Protein AF-A0A553F3D0-F1 (afdb_monomer)

Solvent-accessible surface area (backbone atoms only — not comparable to full-atom values): 16100 Å² total; per-residue (Å²): 130,86,68,87,56,70,44,64,47,28,38,37,43,35,41,88,69,66,63,68,58,45,45,53,72,47,47,51,58,46,51,54,49,41,29,74,77,69,67,43,84,50,44,32,60,44,66,48,56,81,101,45,43,29,40,42,42,32,35,50,41,39,69,90,49,44,70,62,50,52,52,53,53,51,52,50,48,36,72,73,57,41,88,80,59,55,47,83,45,83,46,86,69,78,77,67,36,72,68,38,67,29,82,84,28,29,62,40,54,51,51,46,41,30,50,43,36,54,40,35,53,50,44,52,63,79,51,65,90,50,54,66,65,50,51,50,50,53,50,51,45,48,52,68,45,57,75,62,50,72,72,51,50,49,53,46,36,53,54,47,28,66,69,25,35,69,54,38,82,78,55,57,93,89,61,56,66,69,61,50,39,58,72,68,42,44,68,55,51,75,72,49,67,57,57,62,53,49,52,54,53,46,54,30,59,75,69,70,48,81,79,85,43,72,59,57,44,50,49,43,56,49,40,35,53,40,45,51,51,39,39,73,69,63,39,100,44,79,61,43,51,52,32,50,53,50,52,52,51,55,42,36,41,57,60,63,55,51,66,39,48,49,23,54,52,36,46,50,52,48,56,38,52,51,57,71,71,46,77,79,75,72,77,74,77,75,132

Radius of gyration: 20.62 Å; Cα contacts (8 Å, |Δi|>4): 342; chains: 1; bounding box: 46×46×86 Å

pLDDT: mean 90.06, std 11.36, range [34.06, 98.81]

Nearest PDB structures (foldseek):
  4wd9-assembly1_A  TM=7.052E-01  e=1.364E-08  Lactococcus lactis subsp. lactis
  4wd9-assembly1_B  TM=7.052E-01  e=6.654E-08  Lactococcus lactis subsp. lactis
  6m7y-assembly2_B  TM=6.781E-01  e=1.613E-07  Lactococcus lactis subsp. lactis
  6m7y-assembly1_A  TM=6.365E-01  e=1.944E-07  Lactococcus lactis subsp. lactis
  6zo7-assembly1_A  TM=5.227E-01  e=4.970E+00  Escherichia coli K-12

Secondary structure (DSSP, 8-state):
----SEEEEEEEEE-SS-HHHHIIIIIHHHHHHHHHHH----EEEEEE-TTSSEEEEEEEEEHHHHHHHHHHHHHHHHHHH-SSS-EEEEE-----TTTTTSTTTHHHHHHHHHHHHHHHHHHHHH-TT-HHHHHHHHHHHHHHTTT--HHHHHHHHHHHHHHHGGGSS---TT--HHHHHHHHTHHHHHHS-HHHHHHHHHHHHHHT---S-HHHHHHHHHHHHHHHHHHHHH-SSHHHHHHHHHHHHHHHHHHT--GGGHHHHHHHHHHHHHHHHS---------

Sequence (287 aa):
MMNNSENWLSYHIFFEDDRDVFLQKAIVPLIEELKAKLGIQQFFYIRYNEEGPHIRLRILSTHKKQTTLGKIIDATCRSYFGTNDFELREMAYHPETERYGGTTALPFAEAHFVLSSKVCLTVLTEQPEDVLSRALLLHFCMIAVSNLSTVEIHRLYDSYVQSWFPHSGLSEAGTNFREVAFKHYEPEYQRMPQKALFGEVNKRIEANEETGISWLDTWIRGNKNILSDLFRSVGYESRFHRILESLIHMTNNRLGVKNYDEAFLAYLLKRTIEDASTPESEPAKKP

Foldseek 3Di:
DQDQAWDKWKKKKAADDDPLCCLQVQVVVLVVVCCVPPVWQFKFWFFDQVVHTIIIIITTDGPVCNVVSLVSNQVSCCVVQNDPRMDMDTDDDDDPQVLQPHPQRVVLLSLLRRLLRVLLNVCCNVPVPCLLVVLLLLVLLLVLLLPDDLVRLLVLLVVLLVVLQVVQVQDDPPDDPVVSCVVPQVVVLVVDPSLVSSVVSNVCVVVVHDPPDVSSSSSNVSSNVSSVVSCVRRHPDPSSSSNVSVSSVRSCRSNVNDSSCRSSSSSSNSVSSVVNPDPPDDPPPDD

Mean predicted aligned error: 5.56 Å

Structure (mmCIF, N/CA/C/O backbone):
data_AF-A0A553F3D0-F1
#
_entry.id   AF-A0A553F3D0-F1
#
loop_
_atom_site.group_PDB
_atom_site.id
_atom_site.type_symbol
_atom_site.label_atom_id
_atom_site.label_alt_id
_atom_site.label_comp_id
_atom_site.label_asym_id
_atom_site.label_entity_id
_atom_site.label_seq_id
_atom_site.pdbx_PDB_ins_code
_atom_site.Cartn_x
_atom_site.Cartn_y
_atom_site.Cartn_z
_atom_site.occupancy
_atom_site.B_iso_or_equiv
_atom_site.auth_seq_id
_atom_site.auth_comp_id
_atom_site.auth_asym_id
_atom_site.auth_atom_id
_atom_site.pdbx_PDB_model_num
ATOM 1 N N . MET A 1 1 ? 6.018 3.976 34.872 1.00 37.94 1 MET A N 1
ATOM 2 C CA . MET A 1 1 ? 5.252 5.082 34.259 1.00 37.94 1 MET A CA 1
ATOM 3 C C . MET A 1 1 ? 5.112 4.760 32.781 1.00 37.94 1 MET A C 1
ATOM 5 O O . MET A 1 1 ? 6.140 4.610 32.137 1.00 37.94 1 MET A O 1
ATOM 9 N N . MET A 1 2 ? 3.899 4.544 32.259 1.00 46.66 2 MET A N 1
ATOM 10 C CA . MET A 1 2 ? 3.725 4.341 30.813 1.00 46.66 2 MET A CA 1
ATOM 11 C C . MET A 1 2 ? 4.144 5.627 30.093 1.00 46.66 2 MET A C 1
ATOM 13 O O . MET A 1 2 ? 3.677 6.711 30.445 1.00 46.66 2 MET A O 1
ATOM 17 N N . ASN A 1 3 ? 5.092 5.495 29.164 1.00 52.25 3 ASN A N 1
ATOM 18 C CA . ASN A 1 3 ? 5.692 6.595 28.422 1.00 52.25 3 ASN A CA 1
ATOM 19 C C . ASN A 1 3 ? 4.589 7.388 27.698 1.00 52.25 3 ASN A C 1
ATOM 21 O O . ASN A 1 3 ? 3.693 6.803 27.094 1.00 52.25 3 ASN A O 1
ATOM 25 N N . ASN A 1 4 ? 4.623 8.717 27.794 1.00 60.97 4 ASN A N 1
ATOM 26 C CA . ASN A 1 4 ? 3.611 9.605 27.207 1.00 60.97 4 ASN A CA 1
ATOM 27 C C . ASN A 1 4 ? 3.862 9.835 25.696 1.00 60.97 4 ASN A C 1
ATOM 29 O O . ASN A 1 4 ? 3.211 10.686 25.094 1.00 60.97 4 ASN A O 1
ATOM 33 N N . SER A 1 5 ? 4.824 9.108 25.115 1.00 81.12 5 SER A N 1
ATOM 34 C CA . SER A 1 5 ? 5.141 9.083 23.689 1.00 81.12 5 SER A CA 1
ATOM 35 C C . SER A 1 5 ? 4.063 8.337 22.902 1.00 81.12 5 SER A C 1
ATOM 37 O O . SER A 1 5 ? 3.437 7.401 23.405 1.00 81.12 5 SER A O 1
ATOM 39 N N . GLU A 1 6 ? 3.835 8.756 21.662 1.00 85.88 6 GLU A N 1
ATOM 40 C CA . GLU A 1 6 ? 2.990 8.008 20.736 1.00 85.88 6 GLU A CA 1
ATOM 41 C C . GLU A 1 6 ? 3.689 6.717 20.311 1.00 85.88 6 GLU A C 1
ATOM 43 O O . GLU A 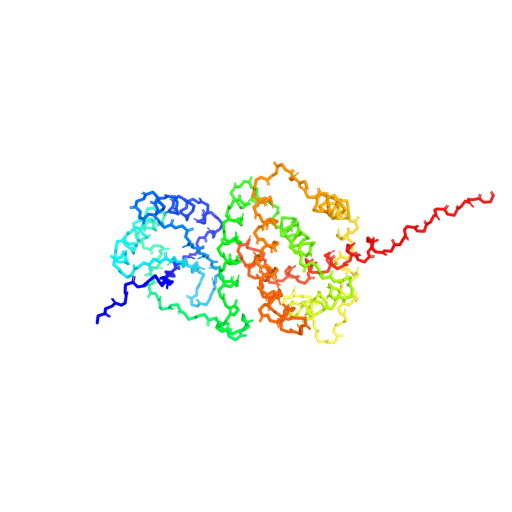1 6 ? 4.896 6.713 20.082 1.00 85.88 6 GLU A O 1
ATOM 48 N N . ASN A 1 7 ? 2.919 5.635 20.215 1.00 92.56 7 ASN A N 1
ATOM 49 C CA . ASN A 1 7 ? 3.365 4.331 19.739 1.00 92.56 7 ASN A CA 1
ATOM 50 C C . ASN A 1 7 ? 2.305 3.758 18.790 1.00 92.56 7 ASN A C 1
ATOM 52 O O . ASN A 1 7 ? 1.127 4.124 18.852 1.00 92.56 7 ASN A O 1
ATOM 56 N N . TRP A 1 8 ? 2.711 2.843 17.914 1.00 96.62 8 TRP A N 1
ATOM 57 C CA . TRP A 1 8 ? 1.776 2.108 17.067 1.00 96.62 8 TRP A CA 1
ATOM 58 C C . TRP A 1 8 ? 0.991 1.091 17.900 1.00 96.62 8 TRP A C 1
ATOM 60 O O . TRP A 1 8 ? 1.549 0.109 18.390 1.00 96.62 8 TRP A O 1
ATOM 70 N N . LEU A 1 9 ? -0.313 1.319 18.039 1.00 96.31 9 LEU A N 1
ATOM 71 C CA . LEU A 1 9 ? -1.258 0.369 18.625 1.00 96.31 9 LEU A CA 1
ATOM 72 C C . LEU A 1 9 ? -1.788 -0.540 17.510 1.00 96.31 9 LEU A C 1
ATOM 74 O O . LEU A 1 9 ? -2.255 -0.027 16.491 1.00 96.31 9 LEU A O 1
ATOM 78 N N . SER A 1 10 ? -1.692 -1.864 17.675 1.00 97.50 10 SER A N 1
ATOM 79 C CA . SER A 1 10 ? -2.038 -2.848 16.639 1.00 97.50 10 SER A CA 1
ATOM 80 C C . SER A 1 10 ? -3.296 -3.625 17.016 1.00 97.50 10 SER A C 1
ATOM 82 O O . SER A 1 10 ? -3.342 -4.287 18.049 1.00 97.50 10 SER A O 1
ATOM 84 N N . TYR A 1 11 ? -4.296 -3.579 16.142 1.00 98.38 11 TYR A N 1
ATOM 85 C CA . TYR A 1 11 ? -5.573 -4.270 16.282 1.00 98.38 11 TYR A CA 1
ATOM 86 C C . TYR A 1 11 ? -5.729 -5.249 15.122 1.00 98.38 11 TYR A C 1
ATOM 88 O O . TYR A 1 11 ? -5.706 -4.853 13.957 1.00 98.38 11 TYR A O 1
ATOM 96 N N . HIS A 1 12 ? -5.829 -6.538 15.425 1.00 98.44 12 HIS A N 1
ATOM 97 C CA . HIS A 1 12 ? -6.047 -7.589 14.439 1.00 98.44 12 HIS A CA 1
ATOM 98 C C . HIS A 1 12 ? -7.532 -7.942 14.433 1.00 98.44 12 HIS A C 1
ATOM 100 O O . HIS A 1 12 ? -8.080 -8.313 15.469 1.00 98.44 12 HIS A O 1
ATOM 106 N N . ILE A 1 13 ? -8.168 -7.787 13.276 1.00 98.38 13 ILE A N 1
ATOM 107 C CA . ILE A 1 13 ? -9.605 -7.979 13.077 1.00 98.38 13 ILE A CA 1
ATOM 108 C C . ILE A 1 13 ? -9.772 -9.187 12.158 1.00 98.38 13 ILE A C 1
ATOM 110 O O . ILE A 1 13 ? -9.544 -9.062 10.953 1.00 98.38 13 ILE A O 1
ATOM 114 N N . PHE A 1 14 ? -10.095 -10.344 12.732 1.00 98.06 14 PHE A N 1
ATOM 115 C CA . PHE A 1 14 ? -10.296 -11.611 12.023 1.00 98.06 14 PHE A CA 1
ATOM 116 C C . PHE A 1 14 ? -11.757 -11.760 11.607 1.00 98.06 14 PHE A C 1
ATOM 118 O O . PHE A 1 14 ? -12.644 -11.539 12.431 1.00 98.06 14 PHE A O 1
ATOM 125 N N . PHE A 1 15 ? -11.989 -12.105 10.338 1.00 97.00 15 PHE A N 1
ATOM 126 C CA . PHE A 1 15 ? -13.316 -12.277 9.737 1.00 97.00 15 PHE A CA 1
ATOM 127 C C . PHE A 1 15 ? -13.205 -12.967 8.365 1.00 97.00 15 PHE A C 1
ATOM 129 O O . PHE A 1 15 ? -12.195 -12.819 7.680 1.00 97.00 15 PHE A O 1
ATOM 136 N N . GLU A 1 16 ? -14.259 -13.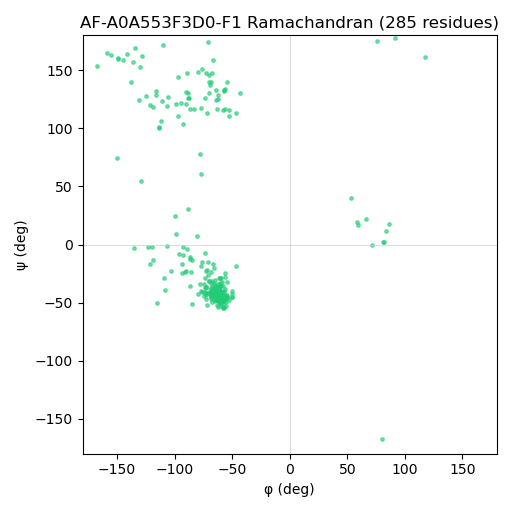668 7.942 1.00 94.00 16 GLU A N 1
ATOM 137 C CA . GLU A 1 16 ? -14.303 -14.426 6.670 1.00 94.00 16 GLU A CA 1
ATOM 138 C C . GLU A 1 16 ? -14.951 -13.657 5.495 1.00 94.00 16 GLU A C 1
ATOM 140 O O . GLU A 1 16 ? -14.921 -14.116 4.356 1.00 94.00 16 GLU A O 1
ATOM 145 N N . ASP A 1 17 ? -15.547 -12.492 5.761 1.00 90.44 17 ASP A N 1
ATOM 146 C CA . ASP A 1 17 ? -16.230 -11.645 4.768 1.00 90.44 17 ASP A CA 1
ATOM 147 C C . ASP A 1 17 ? -15.263 -10.943 3.782 1.00 90.44 17 ASP A C 1
ATOM 149 O O . ASP A 1 17 ? -14.033 -10.978 3.911 1.00 90.44 17 ASP A O 1
ATOM 153 N N . ASP A 1 18 ? -15.822 -10.258 2.783 1.00 93.00 18 ASP A N 1
ATOM 154 C CA . ASP A 1 18 ? -15.065 -9.497 1.794 1.00 93.00 18 ASP A CA 1
ATOM 155 C C . ASP A 1 18 ? -14.273 -8.339 2.438 1.00 93.00 18 ASP A C 1
ATOM 157 O O . ASP A 1 18 ? -14.815 -7.374 2.991 1.00 93.00 18 ASP A O 1
ATOM 161 N N . ARG A 1 19 ? -12.941 -8.420 2.329 1.00 94.19 19 ARG A N 1
ATOM 162 C CA . ARG A 1 19 ? -12.010 -7.431 2.888 1.00 94.19 19 ARG A CA 1
ATOM 163 C C . ARG A 1 19 ? -12.121 -6.059 2.231 1.00 94.19 19 ARG A C 1
ATOM 165 O O . ARG A 1 19 ? -11.903 -5.071 2.927 1.00 94.19 19 ARG A O 1
ATOM 172 N N . ASP A 1 20 ? -12.425 -5.976 0.938 1.00 93.94 20 ASP A N 1
ATOM 173 C CA . ASP A 1 20 ? -12.588 -4.693 0.249 1.00 93.94 20 ASP A CA 1
ATOM 174 C C . ASP A 1 20 ? -13.837 -3.982 0.749 1.00 93.94 20 ASP A C 1
ATOM 176 O O . ASP A 1 20 ? -13.777 -2.804 1.113 1.00 93.94 20 ASP A O 1
ATOM 180 N N . VAL A 1 21 ? -14.940 -4.722 0.872 1.00 94.31 21 VAL A N 1
ATOM 181 C CA . VAL A 1 21 ? -16.196 -4.188 1.40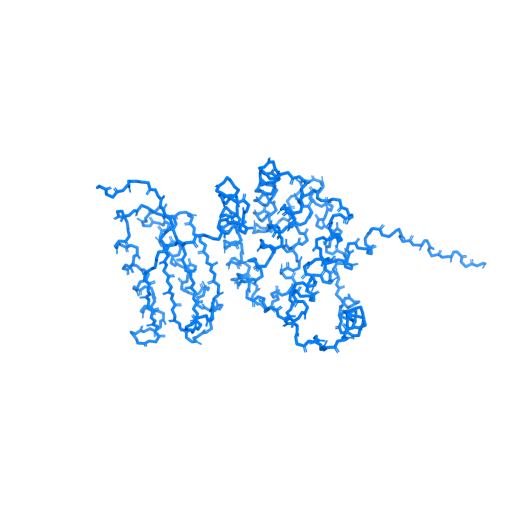6 1.00 94.31 21 VAL A CA 1
ATOM 182 C C . VAL A 1 21 ? -16.016 -3.738 2.856 1.00 94.31 21 VAL A C 1
ATOM 184 O O . VAL A 1 21 ? -16.435 -2.630 3.198 1.00 94.31 21 VAL A O 1
ATOM 187 N N . PHE A 1 22 ? -15.334 -4.526 3.692 1.00 96.75 22 PHE A N 1
ATOM 188 C CA . PHE A 1 22 ? -15.036 -4.139 5.072 1.00 96.75 22 PHE A CA 1
ATOM 189 C C . PHE A 1 22 ? -14.154 -2.882 5.156 1.00 96.75 22 PHE A C 1
ATOM 191 O O . PHE A 1 22 ? -14.448 -1.955 5.918 1.00 96.75 22 PHE A O 1
ATOM 198 N N . LEU A 1 23 ? -13.089 -2.804 4.350 1.00 97.00 23 LEU A N 1
ATOM 199 C CA . LEU A 1 23 ? -12.213 -1.630 4.309 1.00 97.00 23 LEU A CA 1
ATOM 200 C C . LEU A 1 23 ? -12.993 -0.363 3.923 1.00 97.00 23 LEU A C 1
ATOM 202 O O . LEU A 1 23 ? -12.838 0.673 4.571 1.00 97.00 23 LEU A O 1
ATOM 206 N N . GLN A 1 24 ? -13.867 -0.452 2.920 1.00 94.75 24 GLN A N 1
ATOM 207 C CA . GLN A 1 24 ? -14.661 0.678 2.432 1.00 94.75 24 GLN A CA 1
ATOM 208 C C . GLN A 1 24 ? -15.782 1.080 3.399 1.00 94.75 24 GLN A C 1
ATOM 210 O O . GLN A 1 24 ? -15.961 2.260 3.690 1.00 94.75 24 GLN A O 1
ATOM 215 N N . LYS A 1 25 ? -16.556 0.113 3.903 1.00 95.50 25 LYS A N 1
ATOM 216 C CA . LYS A 1 25 ? -17.787 0.387 4.659 1.00 95.50 25 LYS A CA 1
ATOM 217 C C . LYS A 1 25 ? -17.580 0.525 6.163 1.00 95.50 25 LYS A C 1
ATOM 219 O O . LYS A 1 25 ? -18.415 1.148 6.810 1.00 95.50 25 LYS A O 1
ATOM 224 N N . ALA A 1 26 ? -16.507 -0.034 6.721 1.00 97.00 26 ALA A N 1
ATOM 225 C CA . ALA A 1 26 ? -16.228 0.036 8.155 1.00 97.00 26 ALA A CA 1
ATOM 226 C C . ALA A 1 26 ? -14.953 0.827 8.4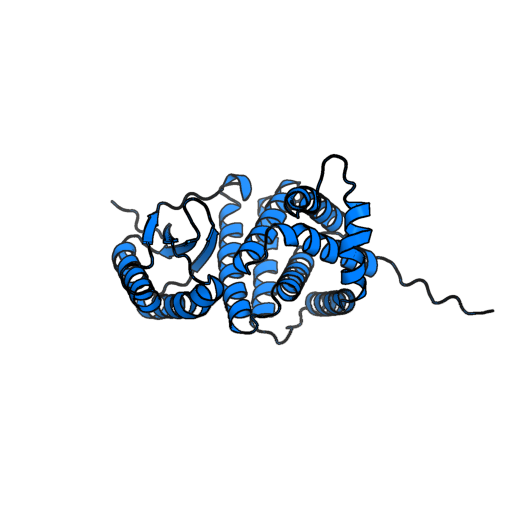61 1.00 97.00 26 ALA A C 1
ATOM 228 O O . ALA A 1 26 ? -14.985 1.744 9.281 1.00 97.00 26 ALA A O 1
ATOM 229 N N . ILE A 1 27 ? -13.837 0.518 7.791 1.00 97.81 27 ILE A N 1
ATOM 230 C CA . ILE A 1 27 ? -12.549 1.138 8.134 1.00 97.81 27 ILE A CA 1
ATOM 231 C C . ILE A 1 27 ? -12.484 2.604 7.696 1.00 97.81 27 ILE A C 1
ATOM 233 O O . ILE A 1 27 ? -12.059 3.433 8.495 1.00 97.81 27 ILE A O 1
ATOM 237 N N . VAL A 1 28 ? -12.932 2.966 6.489 1.00 96.75 28 VAL A N 1
ATOM 238 C CA . VAL A 1 28 ? -12.940 4.380 6.057 1.00 96.75 28 VAL A CA 1
ATOM 239 C C . VAL A 1 28 ? -13.763 5.270 7.011 1.00 96.75 28 VAL A C 1
ATOM 241 O O . VAL A 1 28 ? -13.197 6.245 7.516 1.00 96.75 28 VAL A O 1
ATOM 244 N N . PRO A 1 29 ? -15.029 4.946 7.359 1.00 97.12 29 PRO A N 1
ATOM 245 C CA . PRO A 1 29 ? -15.787 5.723 8.344 1.00 97.12 29 PRO A CA 1
ATOM 246 C C . PRO A 1 29 ? -15.136 5.763 9.731 1.00 97.12 29 PRO A C 1
ATOM 248 O O . PRO A 1 29 ? -15.107 6.821 10.361 1.00 97.12 29 PRO A O 1
ATOM 251 N N . LEU A 1 30 ? -14.567 4.641 10.188 1.00 97.88 30 LEU A N 1
ATOM 252 C CA . LEU A 1 30 ? -13.844 4.568 11.458 1.00 97.88 30 LEU A CA 1
ATOM 253 C C . LEU A 1 30 ? -12.676 5.556 11.495 1.00 97.88 30 LEU A C 1
ATOM 255 O O . LEU A 1 30 ? -12.509 6.268 12.481 1.00 97.88 30 LEU A O 1
ATOM 259 N N . ILE A 1 31 ? -11.862 5.631 10.441 1.00 97.38 31 ILE A N 1
ATOM 260 C CA . ILE A 1 31 ? -10.721 6.553 10.404 1.00 97.38 31 ILE A CA 1
ATOM 261 C C . ILE A 1 31 ? -11.178 8.013 10.513 1.00 97.38 31 ILE A C 1
ATOM 263 O O . ILE A 1 31 ? -10.574 8.778 11.270 1.00 97.38 31 ILE A O 1
ATOM 267 N N . GLU A 1 32 ? -12.256 8.400 9.827 1.00 96.31 32 GLU A N 1
ATOM 268 C CA . GLU A 1 32 ? -12.804 9.757 9.942 1.00 96.31 32 GLU A CA 1
ATOM 269 C C . GLU A 1 32 ? -13.377 10.033 11.341 1.00 96.31 32 GLU A C 1
ATOM 271 O O . GLU A 1 32 ? -13.146 11.106 11.906 1.00 96.31 32 GLU A O 1
ATOM 276 N N . GLU A 1 33 ? -14.038 9.052 11.965 1.00 96.81 33 GLU A N 1
ATOM 277 C CA . GLU A 1 33 ? -14.498 9.160 13.352 1.00 96.81 33 GLU A CA 1
ATOM 278 C C . GLU A 1 33 ? -13.328 9.338 14.331 1.00 96.81 33 GLU A C 1
ATOM 280 O O . GLU A 1 33 ? -13.362 10.213 15.201 1.00 96.81 33 GLU A O 1
ATOM 285 N N . LEU A 1 34 ? -12.271 8.536 14.190 1.00 96.44 34 LEU A N 1
ATOM 286 C CA . LEU A 1 34 ? -11.084 8.605 15.040 1.00 96.44 34 LEU A CA 1
ATOM 287 C C . LEU A 1 34 ? -10.340 9.932 14.876 1.00 96.44 34 LEU A C 1
ATOM 289 O O . LEU A 1 34 ? -9.857 10.503 15.861 1.00 96.44 34 LEU A O 1
ATOM 293 N N . LYS A 1 35 ? -10.283 10.460 13.654 1.00 95.62 35 LYS A N 1
ATOM 294 C CA . LYS A 1 35 ? -9.749 11.792 13.376 1.00 95.62 35 LYS A CA 1
ATOM 295 C C . LYS A 1 35 ? -10.580 12.872 14.065 1.00 95.62 35 LYS A C 1
ATOM 297 O O . LYS A 1 35 ? -10.010 13.709 14.762 1.00 95.62 35 LYS A O 1
ATOM 302 N N . ALA A 1 36 ? -11.906 12.825 13.941 1.00 95.81 36 ALA A N 1
ATOM 303 C CA . ALA A 1 36 ? -12.803 13.820 14.525 1.00 95.81 36 ALA A CA 1
ATOM 304 C C . ALA A 1 36 ? -12.838 13.780 16.064 1.00 95.81 36 ALA A C 1
ATOM 306 O O . ALA A 1 36 ? -12.783 14.824 16.711 1.00 95.81 36 ALA A O 1
ATOM 307 N N . LYS A 1 37 ? -12.916 12.586 16.667 1.00 94.38 37 LYS A N 1
ATOM 308 C CA . LYS A 1 37 ? -13.083 12.417 18.122 1.00 94.38 37 LYS A CA 1
ATOM 309 C C . LYS A 1 37 ? -11.769 12.414 18.891 1.00 94.38 37 LYS A C 1
ATOM 311 O O . LYS A 1 37 ? -11.724 12.884 20.026 1.00 94.38 37 LYS A O 1
ATOM 316 N N . LEU A 1 38 ? -10.713 11.841 18.312 1.00 93.19 38 LEU A N 1
ATOM 317 C CA . LEU A 1 38 ? -9.448 11.592 19.006 1.00 93.19 38 LEU A CA 1
ATOM 318 C C . LEU A 1 38 ? -8.252 12.306 18.367 1.00 93.19 38 LEU A C 1
ATOM 320 O O . LEU A 1 38 ? -7.149 12.206 18.910 1.00 93.19 38 LEU A O 1
ATOM 324 N N . GLY A 1 39 ? -8.432 13.028 17.257 1.00 93.69 39 GLY A N 1
ATOM 325 C CA . GLY A 1 39 ? -7.345 13.726 16.564 1.00 93.69 39 GLY A CA 1
ATOM 326 C C . GLY A 1 39 ? -6.306 12.784 15.951 1.00 93.69 39 GLY A C 1
ATOM 327 O O . GLY A 1 39 ? -5.160 13.185 15.764 1.00 93.69 39 GLY A O 1
ATOM 328 N N . ILE A 1 40 ? -6.671 11.524 15.692 1.00 93.81 40 ILE A N 1
ATOM 329 C CA . ILE A 1 40 ? -5.777 10.520 15.104 1.00 93.81 40 ILE A CA 1
ATOM 330 C C . ILE A 1 40 ? -5.586 10.829 13.616 1.00 93.81 40 ILE A C 1
ATOM 332 O O . ILE A 1 40 ? -6.556 10.961 12.876 1.00 93.81 40 ILE A O 1
ATOM 336 N N . GLN A 1 41 ? -4.333 10.940 13.166 1.00 90.25 41 GLN A N 1
ATOM 337 C CA . GLN A 1 41 ? -4.007 11.296 11.773 1.00 90.25 41 GLN A CA 1
ATOM 338 C C . GLN A 1 41 ? -3.166 10.247 11.039 1.00 90.25 41 GLN A C 1
ATOM 340 O O . GLN A 1 41 ? -3.067 10.281 9.805 1.00 90.25 41 GLN A O 1
ATOM 345 N N . GLN A 1 42 ? -2.535 9.338 11.782 1.00 97.19 42 GLN A N 1
ATOM 346 C CA . GLN A 1 42 ? -1.626 8.338 11.244 1.00 97.19 42 GLN A CA 1
ATOM 347 C C . GLN A 1 42 ? -2.124 6.941 11.584 1.00 97.19 42 GLN A C 1
ATOM 349 O O . GLN A 1 42 ? -2.289 6.565 12.744 1.00 97.19 42 GLN A O 1
ATOM 354 N N . PHE A 1 43 ? -2.368 6.181 10.528 1.00 98.50 43 PHE A N 1
ATOM 355 C CA . PHE A 1 43 ? -2.757 4.790 10.586 1.00 98.50 43 PHE A CA 1
ATOM 356 C C . PHE A 1 43 ? -2.210 4.093 9.347 1.00 98.50 43 PHE A C 1
ATOM 358 O O . PHE A 1 43 ? -1.947 4.734 8.326 1.00 98.50 43 PHE A O 1
ATOM 365 N N . PHE A 1 44 ? -2.090 2.780 9.420 1.00 98.69 44 PHE A N 1
ATOM 366 C CA . PHE A 1 44 ? -1.931 1.950 8.241 1.00 98.69 44 PHE A CA 1
ATOM 367 C C . PHE A 1 44 ? -2.544 0.580 8.477 1.00 98.69 44 PHE A C 1
ATOM 369 O O . PHE A 1 44 ? -2.751 0.171 9.619 1.00 98.69 44 PHE A O 1
ATOM 376 N N . TYR A 1 45 ? -2.833 -0.134 7.395 1.00 98.75 45 TYR A N 1
ATOM 377 C CA . TYR A 1 45 ? -3.342 -1.497 7.477 1.00 98.75 45 TYR A CA 1
ATOM 378 C C . TYR A 1 45 ? -2.538 -2.460 6.609 1.00 98.75 45 TYR A C 1
ATOM 380 O O . TYR A 1 45 ? -1.770 -2.046 5.733 1.00 98.75 45 TYR A O 1
ATOM 388 N N . ILE A 1 46 ? -2.702 -3.746 6.908 1.00 97.88 46 ILE A N 1
ATOM 389 C CA . ILE A 1 46 ? -2.157 -4.878 6.156 1.00 97.88 46 ILE A CA 1
ATOM 390 C C . ILE A 1 46 ? -3.243 -5.951 6.064 1.00 97.88 46 ILE A C 1
ATOM 392 O O . ILE A 1 46 ? -3.936 -6.214 7.051 1.00 97.88 46 ILE A O 1
ATOM 396 N N . ARG A 1 47 ? -3.361 -6.589 4.897 1.00 97.81 47 ARG A N 1
ATOM 397 C CA . ARG A 1 47 ? -4.171 -7.797 4.699 1.00 97.81 47 ARG A CA 1
ATOM 398 C C . ARG A 1 47 ? -3.330 -9.026 5.008 1.00 97.81 47 ARG A C 1
ATOM 400 O O . ARG A 1 47 ? -2.224 -9.153 4.484 1.00 97.81 47 ARG A O 1
ATOM 407 N N . TYR A 1 48 ? -3.846 -9.932 5.828 1.00 95.31 48 TYR A N 1
ATOM 408 C CA . TYR A 1 48 ? -3.103 -11.113 6.258 1.00 95.31 48 TYR A CA 1
ATOM 409 C C . TYR A 1 48 ? -4.006 -12.348 6.327 1.00 95.31 48 TYR A C 1
ATOM 411 O O . TYR A 1 48 ? -5.229 -12.216 6.276 1.00 95.31 48 TYR A O 1
ATOM 419 N N . ASN A 1 49 ? -3.401 -13.539 6.380 1.00 93.75 49 ASN A N 1
ATOM 420 C CA . ASN A 1 49 ? -4.134 -14.815 6.417 1.00 93.75 49 ASN A CA 1
ATOM 421 C C . ASN A 1 49 ? -3.593 -15.822 7.461 1.00 93.75 49 ASN A C 1
ATOM 423 O O . ASN A 1 49 ? -4.138 -16.913 7.588 1.00 93.75 49 ASN A O 1
ATOM 427 N N . GLU A 1 50 ? -2.511 -15.506 8.182 1.00 91.31 50 GLU A N 1
ATOM 428 C CA . GLU A 1 50 ? -2.004 -16.357 9.274 1.00 91.31 50 GLU A CA 1
ATOM 429 C C . GLU A 1 50 ? -3.038 -16.444 10.402 1.00 91.31 50 GLU A C 1
ATOM 431 O O . GLU A 1 50 ? -3.577 -15.417 10.805 1.00 91.31 50 GLU A O 1
ATOM 436 N N . GLU A 1 51 ? -3.315 -17.656 10.890 1.00 91.25 51 GLU A N 1
ATOM 437 C CA . GLU A 1 51 ? -4.396 -17.938 11.855 1.00 91.25 51 GLU A CA 1
ATOM 438 C C . GLU A 1 51 ? -5.809 -17.559 11.362 1.00 91.25 51 GLU A C 1
ATOM 440 O O . GLU A 1 51 ? -6.741 -17.477 12.157 1.00 91.25 51 GLU A O 1
ATOM 445 N N . GLY A 1 52 ? -5.978 -17.360 10.051 1.00 93.62 52 GLY A N 1
ATOM 446 C CA . GLY A 1 52 ? -7.239 -16.976 9.417 1.00 93.62 52 GLY A CA 1
ATOM 447 C C . GLY A 1 52 ? -7.171 -15.608 8.721 1.00 93.62 52 GLY A C 1
ATOM 448 O O . GLY A 1 52 ? -6.259 -14.809 8.980 1.00 93.62 52 GLY A O 1
ATOM 449 N N . PRO A 1 53 ? -8.106 -15.321 7.798 1.00 95.81 53 PRO A N 1
ATOM 450 C CA . PRO A 1 53 ? -8.184 -14.036 7.113 1.00 95.81 53 PRO A CA 1
ATOM 451 C C . PRO A 1 53 ? -8.438 -12.896 8.104 1.00 95.81 53 PRO A C 1
ATOM 453 O O . PRO A 1 53 ? -9.347 -12.939 8.931 1.00 95.81 53 PRO A O 1
ATOM 456 N N . HIS A 1 54 ? -7.604 -11.858 8.033 1.00 97.56 54 HIS A N 1
ATOM 457 C CA . HIS A 1 54 ? -7.742 -10.701 8.908 1.00 97.56 54 HIS A CA 1
ATOM 458 C C . HIS A 1 54 ? -7.141 -9.420 8.329 1.00 97.56 54 HIS A C 1
ATOM 460 O O . HIS A 1 54 ? -6.304 -9.429 7.415 1.00 97.56 54 HIS A O 1
ATOM 466 N N . ILE A 1 55 ? -7.553 -8.295 8.913 1.00 98.44 55 ILE A N 1
ATOM 467 C CA . ILE A 1 55 ? -6.927 -6.984 8.731 1.00 98.44 55 ILE A CA 1
ATOM 468 C C . ILE 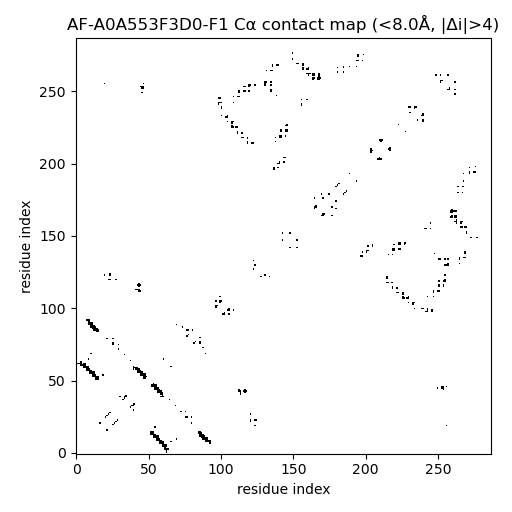A 1 55 ? -6.142 -6.634 9.994 1.00 98.44 55 ILE A C 1
ATOM 470 O O . ILE A 1 55 ? -6.682 -6.639 11.098 1.00 98.44 55 ILE A O 1
ATOM 474 N N . ARG A 1 56 ? -4.858 -6.297 9.834 1.00 98.38 56 ARG A N 1
ATOM 475 C CA . ARG A 1 56 ? -4.044 -5.698 10.902 1.00 98.38 56 ARG A CA 1
ATOM 476 C C . ARG A 1 56 ? -4.131 -4.184 10.764 1.00 98.38 56 ARG A C 1
ATOM 478 O O . ARG A 1 56 ? -3.495 -3.629 9.871 1.00 98.38 56 ARG A O 1
ATOM 485 N N . LEU A 1 57 ? -4.914 -3.527 11.614 1.00 98.62 57 LEU A N 1
ATOM 486 C CA . LEU A 1 57 ? -5.046 -2.073 11.666 1.00 98.62 57 LEU A CA 1
ATOM 487 C C . LEU A 1 57 ? -4.095 -1.506 12.720 1.00 98.62 57 LEU A C 1
ATOM 489 O O . LEU A 1 57 ? -4.171 -1.855 13.896 1.00 98.62 57 LEU A O 1
ATOM 493 N N . ARG A 1 58 ? -3.199 -0.614 12.302 1.00 98.44 58 ARG A N 1
ATOM 494 C CA . ARG A 1 58 ? -2.225 0.038 13.179 1.00 98.44 58 ARG A CA 1
ATOM 495 C C . ARG A 1 58 ? -2.482 1.521 13.227 1.00 98.44 58 ARG A C 1
ATOM 497 O O . ARG A 1 58 ? -2.654 2.153 12.190 1.00 98.44 58 ARG A O 1
ATOM 504 N N . ILE A 1 59 ? -2.500 2.066 14.434 1.00 98.06 59 ILE A N 1
ATOM 505 C CA . ILE A 1 59 ? -2.864 3.454 14.695 1.00 98.06 59 ILE A CA 1
ATOM 506 C C . ILE A 1 59 ? -1.801 4.067 15.593 1.00 98.06 59 ILE A C 1
ATOM 508 O O . ILE A 1 59 ? -1.528 3.543 16.674 1.00 98.06 59 ILE A O 1
ATOM 512 N N . LEU A 1 60 ? -1.207 5.175 15.151 1.00 96.94 60 LEU A N 1
ATOM 513 C CA . LEU A 1 60 ? -0.274 5.921 15.982 1.00 96.94 60 LEU A CA 1
ATOM 514 C C . LEU A 1 60 ? -1.079 6.731 16.995 1.00 96.94 60 LEU A C 1
ATOM 516 O O . LEU A 1 60 ? -1.894 7.581 16.629 1.00 96.94 60 LEU A O 1
ATOM 520 N N . SER A 1 61 ? -0.887 6.430 18.274 1.00 94.56 61 SER A N 1
ATOM 521 C CA . SER A 1 61 ? -1.590 7.110 19.354 1.00 94.56 61 SER A CA 1
ATOM 522 C C . SER A 1 61 ? -0.832 6.963 20.670 1.00 94.56 61 SER A C 1
ATOM 524 O O . SER A 1 61 ? 0.036 6.109 20.837 1.00 94.56 61 SER A O 1
ATOM 526 N N . THR A 1 62 ? -1.180 7.787 21.654 1.00 89.56 62 THR A N 1
ATOM 527 C CA . THR A 1 62 ? -0.702 7.610 23.027 1.00 89.56 62 THR A CA 1
ATOM 528 C C . THR A 1 62 ? -1.440 6.466 23.721 1.00 89.56 62 THR A C 1
ATOM 530 O O . THR A 1 62 ? -2.631 6.235 23.478 1.00 89.56 62 THR A O 1
ATOM 533 N N . HIS A 1 63 ? -0.770 5.812 24.674 1.00 84.06 63 HIS A N 1
ATOM 534 C CA . HIS A 1 63 ? -1.373 4.775 25.523 1.00 84.06 63 HIS A CA 1
ATOM 535 C C . HIS A 1 63 ? -2.615 5.259 26.288 1.00 84.06 63 HIS A C 1
ATOM 537 O O . HIS A 1 63 ? -3.530 4.486 26.548 1.00 84.06 63 HIS A O 1
ATOM 543 N N . LYS A 1 64 ? -2.714 6.561 26.592 1.00 87.50 64 LYS A N 1
ATOM 544 C CA . LYS A 1 64 ? -3.890 7.143 27.266 1.00 87.50 64 LYS A CA 1
ATOM 545 C C . LYS A 1 64 ? -5.185 6.991 26.465 1.00 87.50 64 LYS A C 1
ATOM 547 O O . LYS A 1 64 ? -6.258 6.947 27.058 1.00 87.50 64 LYS A O 1
ATOM 552 N N . LYS A 1 65 ? -5.098 6.934 25.133 1.00 89.56 65 LYS A N 1
ATOM 553 C CA . LYS A 1 65 ? -6.259 6.779 24.244 1.00 89.56 65 LYS A CA 1
ATOM 554 C C . LYS A 1 65 ? -6.553 5.313 23.902 1.00 89.56 65 LYS A C 1
ATOM 556 O O . LYS A 1 65 ? -7.604 5.054 23.331 1.00 89.56 65 LYS A O 1
ATOM 561 N N . GLN A 1 66 ? -5.673 4.372 24.260 1.00 91.56 66 GLN A N 1
ATOM 562 C CA . GLN A 1 66 ? -5.736 2.954 23.872 1.00 91.56 66 GLN A CA 1
ATOM 563 C C . GLN A 1 66 ? -7.067 2.293 24.255 1.00 91.56 66 GLN A C 1
ATOM 565 O O . GLN A 1 66 ? -7.748 1.747 23.395 1.00 91.56 66 GLN A O 1
ATOM 570 N N . THR A 1 67 ? -7.520 2.443 25.506 1.00 93.88 67 THR A N 1
ATOM 571 C CA . THR A 1 67 ? -8.812 1.885 25.947 1.00 93.88 67 THR A CA 1
ATOM 572 C C . THR A 1 67 ? -9.999 2.451 25.164 1.00 93.88 67 THR A C 1
ATOM 574 O O . THR A 1 67 ? -10.910 1.712 24.798 1.00 93.88 67 THR A O 1
ATOM 577 N N . THR A 1 68 ? -10.019 3.762 24.912 1.00 95.19 68 THR A N 1
ATOM 578 C CA . THR A 1 68 ? -11.097 4.404 24.143 1.00 95.19 68 THR A CA 1
ATOM 579 C C . THR A 1 68 ? -11.063 3.963 22.684 1.00 95.19 68 THR A C 1
ATOM 581 O O . THR A 1 68 ? -12.109 3.690 22.105 1.00 95.19 68 THR A O 1
ATOM 584 N N . LEU A 1 69 ? -9.865 3.849 22.112 1.00 95.81 69 LEU A N 1
ATOM 585 C CA . LEU A 1 69 ? -9.649 3.398 20.746 1.00 95.81 69 LEU A CA 1
ATOM 586 C C . LEU A 1 69 ? -10.170 1.971 20.543 1.00 95.81 69 LEU A C 1
ATOM 588 O O . LEU A 1 69 ? -10.987 1.753 19.653 1.00 95.81 69 LEU A O 1
ATOM 592 N N . GLY A 1 70 ? -9.782 1.038 21.417 1.00 96.25 70 GLY A N 1
ATOM 593 C CA . GLY A 1 70 ? -10.262 -0.343 21.370 1.00 96.25 70 GLY A CA 1
ATOM 594 C C . GLY A 1 70 ? -11.789 -0.445 21.442 1.00 96.25 70 GLY A C 1
ATOM 595 O O . GLY A 1 70 ? -12.382 -1.196 20.677 1.00 96.25 70 GLY A O 1
ATOM 596 N N . LYS A 1 71 ? -12.447 0.374 22.279 1.00 97.19 71 LYS A N 1
ATOM 597 C CA . LYS A 1 71 ? -13.920 0.421 22.360 1.00 97.19 71 LYS A CA 1
ATOM 598 C C . LYS A 1 71 ? -14.580 0.910 21.070 1.00 97.19 71 LYS A C 1
ATOM 600 O O . LYS A 1 71 ? -15.612 0.370 20.689 1.00 97.19 71 LYS A O 1
ATOM 605 N N . ILE A 1 72 ? -14.018 1.926 20.414 1.00 97.94 72 ILE A N 1
ATOM 606 C CA . ILE A 1 72 ? -14.559 2.445 19.146 1.00 97.94 72 ILE A CA 1
ATOM 607 C C . ILE A 1 72 ? -14.387 1.404 18.031 1.00 97.94 72 ILE A C 1
ATOM 609 O O . ILE A 1 72 ? -15.320 1.167 17.265 1.00 97.94 72 ILE A O 1
ATOM 613 N N . ILE A 1 73 ? -13.225 0.745 17.966 1.00 97.94 73 ILE A N 1
ATOM 614 C CA . ILE A 1 73 ? -12.950 -0.306 16.974 1.00 97.94 73 ILE A CA 1
ATOM 615 C C . ILE A 1 73 ? -13.877 -1.509 17.189 1.00 97.94 73 ILE A C 1
ATOM 617 O O . ILE A 1 73 ? -14.498 -1.966 16.233 1.00 97.94 73 ILE A O 1
ATOM 621 N N . ASP A 1 74 ? -14.027 -1.986 18.429 1.00 97.62 74 ASP A N 1
ATOM 622 C CA . ASP A 1 74 ? -14.950 -3.077 18.772 1.00 97.62 74 ASP A CA 1
ATOM 623 C C . ASP A 1 74 ? -16.399 -2.720 18.413 1.00 97.62 74 ASP A C 1
ATOM 625 O O . ASP A 1 74 ? -17.074 -3.499 17.744 1.00 97.62 74 ASP A O 1
ATOM 629 N N . ALA A 1 75 ? -16.862 -1.514 18.764 1.00 97.38 75 ALA A N 1
ATOM 630 C CA . ALA A 1 75 ? -18.203 -1.049 18.412 1.00 97.38 75 ALA A CA 1
ATOM 631 C C . ALA A 1 75 ? -18.419 -0.975 16.890 1.00 97.38 75 ALA A C 1
ATOM 633 O O . ALA A 1 75 ? -19.474 -1.378 16.401 1.00 97.38 75 ALA A O 1
ATOM 634 N N . THR A 1 76 ? -17.411 -0.519 16.139 1.00 97.69 76 THR A N 1
ATOM 635 C CA . THR A 1 76 ? -17.440 -0.495 14.668 1.00 97.69 76 THR A CA 1
ATOM 636 C C . THR A 1 76 ? -17.574 -1.907 14.106 1.00 97.69 76 THR A C 1
ATOM 638 O O . THR A 1 76 ? -18.448 -2.160 13.278 1.00 97.69 76 THR A O 1
ATOM 641 N N . CYS A 1 77 ? -16.754 -2.846 14.587 1.00 97.38 77 CYS A N 1
ATOM 642 C CA . CYS A 1 77 ? -16.789 -4.233 14.132 1.00 97.38 77 CYS A CA 1
ATOM 643 C C . CYS A 1 77 ? -18.131 -4.895 14.468 1.00 97.38 77 CYS A C 1
ATOM 645 O O . CYS A 1 77 ? -18.733 -5.505 13.593 1.00 97.38 77 CYS A O 1
ATOM 647 N N . ARG A 1 78 ? -18.668 -4.692 15.681 1.00 96.62 78 ARG A N 1
ATOM 648 C CA . ARG A 1 78 ? -20.000 -5.195 16.065 1.00 96.62 78 ARG A CA 1
ATOM 649 C C . ARG A 1 78 ? -21.119 -4.622 15.208 1.00 96.62 78 ARG A C 1
ATOM 651 O O . ARG A 1 78 ? -22.077 -5.328 14.914 1.00 96.62 78 ARG A O 1
ATOM 658 N N . SER A 1 79 ? -21.016 -3.352 14.823 1.00 96.31 79 SER A N 1
ATOM 659 C CA . SER A 1 79 ? -22.005 -2.720 13.950 1.00 96.31 79 SER A CA 1
ATOM 660 C C . SER A 1 79 ? -21.952 -3.256 12.521 1.00 96.31 79 SER A C 1
ATOM 662 O O . SER A 1 79 ? -22.985 -3.258 11.858 1.00 96.31 79 SER A O 1
ATOM 664 N N . TYR A 1 80 ? -20.775 -3.661 12.037 1.00 96.75 80 TYR A N 1
ATOM 665 C CA . TYR A 1 80 ? -20.598 -4.183 10.681 1.00 96.75 80 TYR A CA 1
ATOM 666 C C . TYR A 1 80 ? -20.908 -5.687 10.593 1.00 96.75 80 TYR A C 1
ATOM 668 O O . TYR A 1 80 ? -21.703 -6.095 9.755 1.00 96.75 80 TYR A O 1
ATOM 676 N N . PHE A 1 81 ? -20.316 -6.498 11.476 1.00 95.75 81 PHE A N 1
ATOM 677 C CA . PHE A 1 81 ? -20.396 -7.964 11.449 1.00 95.75 81 PHE A CA 1
ATOM 678 C C . PHE A 1 81 ? -21.516 -8.548 12.322 1.00 95.75 81 PHE A C 1
ATOM 680 O O . PHE A 1 81 ? -21.844 -9.716 12.192 1.00 95.75 81 PHE A O 1
ATOM 687 N N . GLY A 1 82 ? -22.082 -7.790 13.264 1.00 90.81 82 GLY A N 1
ATOM 688 C CA . GLY A 1 82 ? -22.834 -8.376 14.379 1.00 90.81 82 GLY A CA 1
ATOM 689 C C . GLY A 1 82 ? -21.903 -8.883 15.489 1.00 90.81 82 GLY A C 1
ATOM 690 O O . GLY A 1 82 ? -20.730 -8.524 15.552 1.00 90.81 82 GLY A O 1
ATOM 691 N N . THR A 1 83 ? -22.412 -9.665 16.445 1.00 82.31 83 THR A N 1
ATOM 692 C CA . THR A 1 83 ? -21.655 -9.960 17.681 1.00 82.31 83 THR A CA 1
ATOM 693 C C . THR A 1 83 ? -20.679 -11.128 17.596 1.00 82.31 83 THR A C 1
ATOM 695 O O . THR A 1 83 ? -19.766 -11.159 18.419 1.00 82.31 83 THR A O 1
ATOM 698 N N . ASN A 1 84 ? -20.877 -12.074 16.671 1.00 84.62 84 ASN A N 1
ATOM 699 C CA . ASN A 1 84 ? -20.193 -13.376 16.693 1.00 84.62 84 ASN A CA 1
ATOM 700 C C . ASN A 1 84 ? -19.398 -13.698 15.416 1.00 84.62 84 ASN A C 1
ATOM 702 O O . ASN A 1 84 ? -18.748 -14.738 15.376 1.00 84.62 84 ASN A O 1
ATOM 706 N N . ASP A 1 85 ? -19.422 -12.824 14.407 1.00 92.81 85 ASP A N 1
ATOM 707 C CA . ASP A 1 85 ? -18.839 -13.105 13.084 1.00 92.81 85 ASP A CA 1
ATOM 708 C C . ASP A 1 85 ? -17.433 -12.499 12.900 1.00 92.81 85 ASP A C 1
ATOM 710 O O . ASP A 1 85 ? -16.876 -12.507 11.803 1.00 92.81 85 ASP A O 1
ATOM 714 N N . PHE A 1 86 ? -16.841 -11.974 13.979 1.00 97.38 86 PHE A N 1
ATOM 715 C CA . PHE A 1 86 ? -15.479 -11.447 13.983 1.00 97.38 86 PHE A CA 1
ATOM 716 C C . PHE A 1 86 ? -14.767 -11.706 15.313 1.00 97.38 86 PHE A C 1
ATOM 718 O O . PHE A 1 86 ? -15.394 -11.856 16.364 1.00 97.38 86 PHE A O 1
ATOM 725 N N . GLU A 1 87 ? -13.437 -11.663 15.277 1.00 97.44 87 GLU A N 1
ATOM 726 C CA . GLU A 1 87 ? -12.592 -11.628 16.468 1.00 97.44 87 GLU A CA 1
ATOM 727 C C . GLU A 1 87 ? -11.660 -10.411 16.420 1.00 97.44 87 GLU A C 1
ATOM 729 O O . GLU A 1 87 ? -10.938 -10.194 15.446 1.00 97.44 87 GLU A O 1
ATOM 734 N N . LEU A 1 88 ? -11.661 -9.612 17.490 1.00 97.62 88 LEU A N 1
ATOM 735 C CA . LEU A 1 88 ? -10.756 -8.477 17.659 1.00 97.62 88 LEU A CA 1
ATOM 736 C C . LEU A 1 88 ? -9.685 -8.817 18.695 1.00 97.62 88 LEU A C 1
ATOM 738 O O . LEU A 1 88 ? -9.992 -9.021 19.869 1.00 97.62 88 LEU A O 1
ATOM 742 N N . ARG A 1 89 ? -8.419 -8.804 18.272 1.00 97.50 89 ARG A N 1
ATOM 743 C CA . ARG A 1 89 ? -7.258 -8.992 19.149 1.00 97.50 89 ARG A CA 1
ATOM 744 C C . ARG A 1 89 ? -6.398 -7.739 19.175 1.00 97.50 89 ARG A C 1
ATOM 746 O O . ARG A 1 89 ? -5.988 -7.232 18.132 1.00 97.50 89 ARG A O 1
ATOM 753 N N . GLU A 1 90 ? -6.079 -7.263 20.368 1.00 96.75 90 GLU A N 1
ATOM 754 C CA . GLU A 1 90 ? -5.064 -6.232 20.555 1.00 96.75 90 GLU A CA 1
ATOM 755 C C . GLU A 1 90 ? -3.685 -6.884 20.693 1.00 96.75 90 GLU A C 1
ATOM 757 O O . GLU A 1 90 ? -3.491 -7.769 21.523 1.00 96.75 90 GLU A O 1
ATOM 762 N N . MET A 1 91 ? -2.730 -6.451 19.870 1.00 95.38 91 MET A N 1
ATOM 763 C CA . MET A 1 91 ? -1.413 -7.075 19.745 1.00 95.38 91 MET A CA 1
ATOM 764 C C . MET A 1 91 ? -0.294 -6.036 19.864 1.00 95.38 91 MET A C 1
ATOM 766 O O . MET A 1 91 ? -0.456 -4.866 19.510 1.00 95.38 91 MET A O 1
ATOM 770 N N . ALA A 1 92 ? 0.883 -6.470 20.315 1.00 93.69 92 ALA A N 1
ATOM 771 C CA . ALA A 1 92 ? 2.080 -5.641 20.253 1.00 93.69 92 ALA A CA 1
ATOM 772 C C . ALA A 1 92 ? 2.532 -5.459 18.793 1.00 93.69 92 ALA A C 1
ATOM 774 O O . ALA A 1 92 ? 2.551 -6.407 18.005 1.00 93.69 92 ALA A O 1
ATOM 775 N N . TYR A 1 93 ? 2.912 -4.235 18.426 1.00 94.75 93 TYR A N 1
ATOM 776 C CA . TYR A 1 93 ? 3.521 -3.971 17.127 1.00 94.75 93 TYR A CA 1
ATOM 777 C C . TYR A 1 93 ? 5.021 -4.269 17.169 1.00 94.75 93 TYR A C 1
ATOM 779 O O . TYR A 1 93 ? 5.780 -3.600 17.869 1.00 94.75 93 TYR A O 1
ATOM 787 N N . HIS A 1 94 ? 5.440 -5.253 16.375 1.00 94.75 94 HIS A N 1
ATOM 788 C CA . HIS A 1 94 ? 6.842 -5.586 16.151 1.00 94.75 94 HIS A CA 1
ATOM 789 C C . HIS A 1 94 ? 7.204 -5.276 14.689 1.00 94.75 94 HIS A C 1
ATOM 791 O O . HIS A 1 94 ? 6.825 -6.047 13.804 1.00 94.75 94 HIS A O 1
ATOM 797 N N . PRO A 1 95 ? 7.866 -4.139 14.401 1.00 94.81 95 PRO A N 1
ATOM 798 C CA . PRO A 1 95 ? 8.273 -3.801 13.041 1.00 94.81 95 PRO A CA 1
ATOM 799 C C . PRO A 1 95 ? 9.356 -4.752 12.520 1.00 94.81 95 PRO A C 1
ATOM 801 O O . PRO A 1 95 ? 10.244 -5.174 13.261 1.00 94.81 95 PRO A O 1
ATOM 804 N N . GLU A 1 96 ? 9.342 -5.018 11.213 1.00 95.62 96 GLU A N 1
ATOM 805 C CA . GLU A 1 96 ? 10.416 -5.731 10.506 1.00 95.62 96 GLU A CA 1
ATOM 806 C C . GLU A 1 96 ? 11.616 -4.791 10.270 1.00 95.62 96 GLU A C 1
ATOM 808 O O . GLU A 1 96 ? 11.979 -4.485 9.135 1.00 95.62 96 GLU A O 1
ATOM 813 N N . THR A 1 97 ? 12.216 -4.280 11.348 1.00 95.88 97 THR A N 1
ATOM 814 C CA . THR A 1 97 ? 13.227 -3.207 11.323 1.00 95.88 97 THR A CA 1
ATOM 815 C C . THR A 1 97 ? 14.360 -3.460 10.324 1.00 95.88 97 THR A C 1
ATOM 817 O O . THR A 1 97 ? 14.707 -2.568 9.552 1.00 95.88 97 THR A O 1
ATOM 820 N N . GLU A 1 98 ? 14.900 -4.679 10.281 1.00 94.88 98 GLU A N 1
ATOM 821 C CA . GLU A 1 98 ? 15.991 -5.038 9.362 1.00 94.88 98 GLU A CA 1
ATOM 822 C C . GLU A 1 98 ? 15.564 -5.008 7.890 1.00 94.88 98 GLU A C 1
ATOM 824 O O . GLU A 1 98 ? 16.303 -4.517 7.036 1.00 94.88 98 GLU A O 1
ATOM 829 N N . ARG A 1 99 ? 14.340 -5.461 7.586 1.00 94.75 99 ARG A N 1
ATOM 830 C CA . ARG A 1 99 ? 13.785 -5.428 6.224 1.00 94.75 99 ARG A CA 1
ATOM 831 C C . ARG A 1 99 ? 13.693 -4.002 5.690 1.00 94.75 99 ARG A C 1
ATOM 833 O O . ARG A 1 99 ? 13.923 -3.777 4.505 1.00 94.75 99 ARG A O 1
ATOM 840 N N . TYR A 1 100 ? 13.394 -3.050 6.569 1.00 96.50 100 TYR A N 1
ATOM 841 C CA . TYR A 1 100 ? 13.208 -1.641 6.228 1.00 96.50 100 TYR A CA 1
ATOM 842 C C . TYR A 1 100 ? 14.440 -0.770 6.514 1.00 96.50 100 TYR A C 1
ATOM 844 O O . TYR A 1 100 ? 14.318 0.442 6.660 1.00 96.50 100 TYR A O 1
ATOM 852 N N . GLY A 1 101 ? 15.637 -1.367 6.539 1.00 93.19 101 GLY A N 1
ATOM 853 C CA . GLY A 1 101 ? 16.903 -0.627 6.541 1.00 93.19 101 GLY A CA 1
ATOM 854 C C . GLY A 1 101 ? 17.408 -0.184 7.914 1.00 93.19 101 GLY A C 1
ATOM 855 O O . GLY A 1 101 ? 18.282 0.680 7.979 1.00 93.19 101 GLY A O 1
ATOM 856 N N . GLY A 1 102 ? 16.897 -0.777 8.993 1.00 94.38 102 GLY A N 1
ATOM 857 C CA . GLY A 1 102 ? 17.290 -0.466 10.363 1.00 94.38 102 GLY A CA 1
ATOM 858 C C . GLY A 1 102 ? 16.431 0.627 11.002 1.00 94.38 102 GLY A C 1
ATOM 859 O O . GLY A 1 102 ? 15.541 1.210 10.382 1.00 94.38 102 GLY A O 1
ATOM 860 N N . THR A 1 103 ? 16.711 0.932 12.268 1.00 94.25 103 THR A N 1
ATOM 861 C CA . THR A 1 103 ? 15.928 1.888 13.075 1.00 94.25 103 THR A CA 1
ATOM 862 C C . THR A 1 103 ? 15.911 3.305 12.504 1.00 94.25 103 THR A C 1
ATOM 864 O O . THR A 1 103 ? 14.936 4.022 12.700 1.00 94.25 103 THR A O 1
ATOM 867 N N . THR A 1 104 ? 16.958 3.709 11.780 1.00 93.75 104 THR A N 1
ATOM 868 C CA . THR A 1 104 ? 17.044 5.029 11.138 1.00 93.75 104 THR A CA 1
ATOM 869 C C . THR A 1 104 ? 16.132 5.148 9.918 1.00 93.75 104 THR A C 1
ATOM 871 O O . THR A 1 104 ? 15.552 6.208 9.702 1.00 93.75 104 THR A O 1
ATOM 874 N N . ALA A 1 105 ? 15.982 4.075 9.135 1.00 95.50 105 ALA A N 1
ATOM 875 C CA . ALA A 1 105 ? 15.219 4.094 7.888 1.00 95.50 105 ALA A CA 1
ATOM 876 C C . ALA A 1 105 ? 13.749 3.672 8.064 1.00 95.50 105 ALA A C 1
ATOM 878 O O . ALA A 1 105 ? 12.887 4.100 7.293 1.00 95.50 105 ALA A O 1
ATOM 879 N N . LEU A 1 106 ? 13.446 2.890 9.108 1.00 96.44 106 LEU A N 1
ATOM 880 C CA . LEU A 1 106 ? 12.097 2.417 9.426 1.00 96.44 106 LEU A CA 1
ATOM 881 C C . LEU A 1 106 ? 11.028 3.533 9.449 1.00 96.44 106 LEU A C 1
ATOM 883 O O . LEU A 1 106 ? 9.968 3.314 8.861 1.00 96.44 106 LEU A O 1
ATOM 887 N N . PRO A 1 107 ? 11.266 4.734 10.022 1.00 97.12 107 PRO A N 1
ATOM 888 C CA . PRO A 1 107 ? 10.266 5.804 10.012 1.00 97.12 107 PRO A CA 1
ATOM 889 C C . PRO A 1 107 ? 9.827 6.233 8.603 1.00 97.12 107 PRO A C 1
ATOM 891 O O . PRO A 1 107 ? 8.666 6.585 8.406 1.00 97.12 107 PRO A O 1
ATOM 894 N N . PHE A 1 108 ? 10.713 6.167 7.601 1.00 97.88 108 PHE A N 1
ATOM 895 C CA . PHE A 1 108 ? 10.358 6.481 6.212 1.00 97.88 108 PHE A CA 1
ATOM 896 C C . PHE A 1 108 ? 9.490 5.383 5.587 1.00 97.88 108 PHE A C 1
ATOM 898 O O . PHE A 1 108 ? 8.542 5.681 4.859 1.00 97.88 108 PHE A O 1
ATOM 905 N N . ALA A 1 109 ? 9.752 4.114 5.915 1.00 97.88 109 ALA A N 1
ATOM 906 C CA . ALA A 1 109 ? 8.887 3.010 5.507 1.00 97.88 109 ALA A CA 1
ATOM 907 C C . ALA A 1 109 ? 7.497 3.112 6.158 1.00 97.88 109 ALA A C 1
ATOM 909 O O . ALA A 1 109 ? 6.486 2.938 5.482 1.00 97.88 109 ALA A O 1
ATOM 910 N N . GLU A 1 110 ? 7.418 3.477 7.440 1.00 98.38 110 GLU A N 1
ATOM 911 C CA . GLU A 1 110 ? 6.141 3.711 8.125 1.00 98.38 110 GLU A CA 1
ATOM 912 C C . GLU A 1 110 ? 5.386 4.914 7.550 1.00 98.38 110 GLU A C 1
ATOM 914 O O . GLU A 1 110 ? 4.176 4.832 7.332 1.00 98.38 110 GLU A O 1
ATOM 919 N N . ALA A 1 111 ? 6.087 5.996 7.198 1.00 98.56 111 ALA A N 1
ATOM 920 C CA . ALA A 1 111 ? 5.493 7.112 6.465 1.00 98.56 111 ALA A CA 1
ATOM 921 C C . ALA A 1 111 ? 4.903 6.650 5.121 1.00 98.56 111 ALA A C 1
ATOM 923 O O . ALA A 1 111 ? 3.783 7.035 4.770 1.00 98.56 111 ALA A O 1
ATOM 924 N N . HIS A 1 112 ? 5.599 5.762 4.403 1.00 98.69 112 HIS A N 1
ATOM 925 C CA . HIS A 1 112 ? 5.072 5.148 3.187 1.00 98.69 112 HIS A CA 1
ATOM 926 C C . HIS A 1 112 ? 3.860 4.249 3.470 1.00 98.69 112 HIS A C 1
ATOM 928 O O . HIS A 1 112 ? 2.896 4.253 2.708 1.00 98.69 112 HIS A O 1
ATOM 934 N N . PHE A 1 113 ? 3.846 3.495 4.571 1.00 98.81 113 PHE A N 1
ATOM 935 C CA . PHE A 1 113 ? 2.690 2.682 4.966 1.00 98.81 113 PHE A CA 1
ATOM 936 C C . PHE A 1 113 ? 1.453 3.531 5.239 1.00 98.81 113 PHE A C 1
ATOM 938 O O . PHE A 1 113 ? 0.355 3.151 4.828 1.00 98.81 113 PHE A O 1
ATOM 945 N N . VAL A 1 114 ? 1.629 4.686 5.884 1.00 98.75 114 VAL A N 1
ATOM 946 C CA . VAL A 1 114 ? 0.552 5.657 6.105 1.00 98.75 114 VAL A CA 1
ATOM 947 C C . VAL A 1 114 ? 0.067 6.232 4.776 1.00 98.75 114 VAL A C 1
ATOM 949 O O . VAL A 1 114 ? -1.138 6.240 4.519 1.00 98.75 114 VAL A O 1
ATOM 952 N N . LEU A 1 115 ? 0.987 6.684 3.916 1.00 98.75 115 LEU A N 1
ATOM 953 C CA . LEU A 1 115 ? 0.658 7.239 2.600 1.00 98.75 115 LEU A CA 1
ATOM 954 C C . LEU A 1 115 ? -0.107 6.227 1.739 1.00 98.75 115 LEU A C 1
ATOM 956 O O . LEU A 1 115 ? -1.212 6.513 1.282 1.00 98.75 115 LEU A O 1
ATOM 960 N N . SER A 1 116 ? 0.464 5.036 1.560 1.00 98.69 116 SER A N 1
ATOM 961 C CA . SER A 1 116 ? -0.133 3.962 0.762 1.00 98.69 116 SER A CA 1
ATOM 962 C C . SER A 1 116 ? -1.473 3.513 1.323 1.00 98.69 116 SER A C 1
ATOM 964 O O . SER A 1 116 ? -2.397 3.327 0.546 1.00 98.69 116 SER A O 1
ATOM 966 N N . SER A 1 117 ? -1.646 3.415 2.645 1.00 98.62 117 SER A N 1
ATOM 967 C CA . SER A 1 117 ? -2.949 3.047 3.221 1.00 98.62 117 SER A CA 1
ATOM 968 C C . SER A 1 117 ? -4.032 4.072 2.902 1.00 98.62 117 SER A C 1
ATOM 970 O O . SER A 1 117 ? -5.132 3.681 2.520 1.00 98.62 117 SER A O 1
ATOM 972 N N . LYS A 1 118 ? -3.721 5.370 3.004 1.00 97.62 118 LYS A N 1
ATOM 973 C CA . LYS A 1 118 ? -4.665 6.445 2.665 1.00 97.62 118 LYS A CA 1
ATOM 974 C C . LYS A 1 118 ? -5.039 6.408 1.185 1.00 97.62 118 LYS A C 1
ATOM 976 O O . LYS A 1 118 ? -6.218 6.339 0.863 1.00 97.62 118 LYS A O 1
ATOM 981 N N . VAL A 1 119 ? -4.039 6.385 0.302 1.00 97.75 119 VAL A N 1
ATOM 982 C CA . VAL A 1 119 ? -4.257 6.375 -1.152 1.00 97.75 119 VAL A CA 1
ATOM 983 C C . VAL A 1 119 ? -4.998 5.114 -1.595 1.00 97.75 119 VAL A C 1
ATOM 985 O O . VAL A 1 119 ? -5.967 5.216 -2.338 1.00 97.75 119 VAL A O 1
ATOM 988 N N . CYS A 1 120 ? -4.605 3.935 -1.106 1.00 97.56 120 CYS A N 1
ATOM 989 C CA . CYS A 1 120 ? -5.252 2.679 -1.484 1.00 97.56 120 CYS A CA 1
ATOM 990 C C . CYS A 1 120 ? -6.715 2.631 -1.030 1.00 97.56 120 CYS A C 1
ATOM 992 O O . CYS A 1 120 ? -7.549 2.152 -1.785 1.00 97.56 120 CYS A O 1
ATOM 994 N N . LEU A 1 121 ? -7.059 3.150 0.157 1.00 96.38 121 LEU A N 1
ATOM 995 C CA . LEU A 1 121 ? -8.465 3.230 0.576 1.00 96.38 121 LEU A CA 1
ATOM 996 C C . LEU A 1 121 ? -9.288 4.139 -0.339 1.00 96.38 121 LEU A C 1
ATOM 998 O O . LEU A 1 121 ? -10.403 3.770 -0.703 1.00 96.38 121 LEU A O 1
ATOM 1002 N N . THR A 1 122 ? -8.744 5.289 -0.747 1.00 94.81 122 THR A N 1
ATOM 1003 C CA . THR A 1 122 ? -9.412 6.172 -1.713 1.00 94.81 122 THR A CA 1
ATOM 1004 C C . THR A 1 122 ? -9.597 5.481 -3.062 1.00 94.81 122 THR A C 1
ATOM 1006 O O . THR A 1 122 ? -10.709 5.466 -3.577 1.00 94.81 122 THR A O 1
ATOM 1009 N N . VAL A 1 123 ? -8.554 4.833 -3.594 1.00 93.56 123 VAL A N 1
ATOM 1010 C CA . VAL A 1 123 ? -8.621 4.087 -4.864 1.00 93.56 123 VAL A CA 1
ATOM 1011 C C . VAL A 1 123 ? -9.680 2.985 -4.812 1.00 93.56 123 VAL A C 1
ATOM 1013 O O . VAL A 1 123 ? -10.507 2.900 -5.715 1.00 93.56 123 VAL A O 1
ATOM 1016 N N . LEU A 1 124 ? -9.695 2.183 -3.743 1.00 91.19 124 LEU A N 1
ATOM 1017 C CA . LEU A 1 124 ? -10.668 1.100 -3.565 1.00 91.19 124 LEU A CA 1
ATOM 1018 C C . LEU A 1 124 ? -12.105 1.618 -3.424 1.00 91.19 124 LEU A C 1
ATOM 1020 O O . LEU A 1 124 ? -13.037 0.934 -3.829 1.00 91.19 124 LEU A O 1
ATOM 1024 N N . THR A 1 125 ? -12.288 2.815 -2.863 1.00 89.12 125 THR A N 1
ATOM 1025 C CA . THR A 1 125 ? -13.615 3.426 -2.683 1.00 89.12 125 THR A CA 1
ATOM 1026 C C . THR A 1 125 ? -14.126 4.068 -3.971 1.00 89.12 125 THR A C 1
ATOM 1028 O O . THR A 1 125 ? -15.300 3.938 -4.304 1.00 89.12 125 THR A O 1
ATOM 1031 N N . GLU A 1 126 ? -13.266 4.780 -4.700 1.00 86.94 126 GLU A N 1
ATOM 1032 C CA . GLU A 1 126 ? -13.667 5.485 -5.918 1.00 86.94 126 GLU A CA 1
ATOM 1033 C C . GLU A 1 126 ? -13.799 4.538 -7.117 1.00 86.94 126 GLU A C 1
ATOM 1035 O O . GLU A 1 126 ? -14.619 4.796 -7.999 1.00 86.94 126 GLU A O 1
ATOM 1040 N N . GLN A 1 127 ? -12.973 3.485 -7.198 1.00 75.44 127 GLN A N 1
ATOM 1041 C CA . GLN A 1 127 ? -12.827 2.662 -8.406 1.00 75.44 127 GLN A CA 1
ATOM 1042 C C . GLN A 1 127 ? -12.464 1.191 -8.097 1.00 75.44 127 GLN A C 1
ATOM 1044 O O . GLN A 1 127 ? -11.324 0.775 -8.318 1.00 75.44 127 GLN A O 1
ATOM 1049 N N . PRO A 1 128 ? -13.425 0.382 -7.618 1.00 73.31 128 PRO A N 1
ATOM 1050 C CA . PRO A 1 128 ? -13.157 -0.961 -7.091 1.00 73.31 128 PRO A CA 1
ATOM 1051 C C . PRO A 1 128 ? -12.809 -2.029 -8.146 1.00 73.31 128 PRO A C 1
ATOM 1053 O O . PRO A 1 128 ? -12.157 -3.012 -7.814 1.00 73.31 128 PRO A O 1
ATOM 1056 N N . GLU A 1 129 ? -13.204 -1.852 -9.410 1.00 74.31 129 GLU A N 1
ATOM 1057 C CA . GLU A 1 129 ? -13.191 -2.935 -10.416 1.00 74.31 129 GLU A CA 1
ATOM 1058 C C . GLU A 1 129 ? -11.851 -3.122 -11.166 1.00 74.31 129 GLU A C 1
ATOM 1060 O O . GLU A 1 129 ? -11.685 -4.104 -11.884 1.00 74.31 129 GLU A O 1
ATOM 1065 N N . ASP A 1 130 ? -10.880 -2.205 -11.036 1.00 83.31 130 ASP A N 1
ATOM 1066 C CA . ASP A 1 130 ? -9.640 -2.209 -11.846 1.00 83.31 130 ASP A CA 1
ATOM 1067 C C . ASP A 1 130 ? -8.357 -2.113 -11.000 1.00 83.31 130 ASP A C 1
ATOM 1069 O O . ASP A 1 130 ? -7.504 -1.234 -11.162 1.00 83.31 130 ASP A O 1
ATOM 1073 N N . VAL A 1 131 ? -8.223 -3.029 -10.041 1.00 88.69 131 VAL A N 1
ATOM 1074 C CA . VAL A 1 131 ? -7.122 -3.033 -9.065 1.00 88.69 131 VAL A CA 1
ATOM 1075 C C . VAL A 1 131 ? -5.743 -3.144 -9.731 1.00 88.69 131 VAL A C 1
ATOM 1077 O O . VAL A 1 131 ? -4.812 -2.449 -9.319 1.00 88.69 131 VAL A O 1
ATOM 1080 N N . LEU A 1 132 ? -5.592 -3.975 -10.770 1.00 89.19 132 LEU A N 1
ATOM 1081 C CA . LEU A 1 132 ? -4.298 -4.187 -11.431 1.00 89.19 132 LEU A CA 1
ATOM 1082 C C . LEU A 1 132 ? -3.829 -2.947 -12.199 1.00 89.19 132 LEU A C 1
ATOM 1084 O O . LEU A 1 132 ? -2.671 -2.553 -12.046 1.00 89.19 132 LEU A O 1
ATOM 1088 N N . SER A 1 133 ? -4.700 -2.280 -12.964 1.00 88.19 133 SER A N 1
ATOM 1089 C CA . SER A 1 133 ? -4.296 -1.059 -13.676 1.00 88.19 133 SER A CA 1
ATOM 1090 C C . SER A 1 133 ? -3.998 0.087 -12.709 1.00 88.19 133 SER A C 1
ATOM 1092 O O . SER A 1 133 ? -3.121 0.914 -12.968 1.00 88.19 133 SER A O 1
ATOM 1094 N N . ARG A 1 134 ? -4.680 0.136 -11.557 1.00 90.31 134 ARG A N 1
ATOM 1095 C CA . ARG A 1 134 ? -4.397 1.117 -10.498 1.00 90.31 134 ARG A CA 1
ATOM 1096 C C . ARG A 1 134 ? -3.078 0.826 -9.787 1.00 90.31 134 ARG A C 1
ATOM 1098 O O . ARG A 1 134 ? -2.306 1.759 -9.574 1.00 90.31 134 ARG A O 1
ATOM 1105 N N . ALA A 1 135 ? -2.783 -0.439 -9.487 1.00 94.69 135 ALA A N 1
ATOM 1106 C CA . ALA A 1 135 ? -1.476 -0.844 -8.975 1.00 94.69 135 ALA A CA 1
ATOM 1107 C C . ALA A 1 135 ? -0.365 -0.453 -9.960 1.00 94.69 135 ALA A C 1
ATOM 1109 O O . ALA A 1 135 ? 0.613 0.179 -9.568 1.00 94.69 135 ALA A O 1
ATOM 1110 N N . LEU A 1 136 ? -0.558 -0.742 -11.251 1.00 92.31 136 LEU A N 1
ATOM 1111 C CA . LEU A 1 136 ? 0.375 -0.381 -12.313 1.00 92.31 136 LEU A CA 1
ATOM 1112 C C . LEU A 1 136 ? 0.636 1.136 -12.364 1.00 92.31 136 LEU A C 1
ATOM 1114 O O . LEU A 1 136 ? 1.791 1.559 -12.378 1.00 92.31 136 LEU A O 1
ATOM 1118 N N . LEU A 1 137 ? -0.419 1.957 -12.322 1.00 92.31 137 LEU A N 1
ATOM 1119 C CA . LEU A 1 137 ? -0.313 3.420 -12.286 1.00 92.31 137 LEU A CA 1
ATOM 1120 C C . LEU A 1 137 ? 0.452 3.923 -11.051 1.00 92.31 137 LEU A C 1
ATOM 1122 O O . LEU A 1 137 ? 1.365 4.738 -11.181 1.00 92.31 137 LEU A O 1
ATOM 1126 N N . LEU A 1 138 ? 0.108 3.429 -9.859 1.00 95.62 138 LEU A N 1
ATOM 1127 C CA . LEU A 1 138 ? 0.778 3.820 -8.616 1.00 95.62 138 LEU A CA 1
ATOM 1128 C C . LEU A 1 138 ? 2.270 3.464 -8.656 1.00 95.62 138 LEU A C 1
ATOM 1130 O O . LEU A 1 138 ? 3.104 4.292 -8.280 1.00 95.62 138 LEU A O 1
ATOM 1134 N N . HIS A 1 139 ? 2.620 2.283 -9.169 1.00 95.50 139 HIS A N 1
ATOM 1135 C CA . HIS A 1 139 ? 4.013 1.861 -9.308 1.00 95.50 139 HIS A CA 1
ATOM 1136 C C . HIS A 1 139 ? 4.771 2.681 -10.351 1.00 95.50 139 HIS A C 1
ATOM 1138 O O . HIS A 1 139 ? 5.894 3.092 -10.069 1.00 95.50 139 HIS A O 1
ATOM 1144 N N . PHE A 1 140 ? 4.168 3.015 -11.499 1.00 92.56 140 PHE A N 1
ATOM 1145 C CA . PHE A 1 140 ? 4.790 3.933 -12.462 1.00 92.56 140 PHE A CA 1
ATOM 1146 C C . PHE A 1 140 ? 5.114 5.285 -11.830 1.00 92.56 140 PHE A C 1
ATOM 1148 O O . PHE A 1 140 ? 6.246 5.751 -11.934 1.00 92.56 140 PHE A O 1
ATOM 1155 N N . CYS A 1 141 ? 4.155 5.889 -11.123 1.00 94.38 141 CYS A N 1
ATOM 1156 C CA . CYS A 1 141 ? 4.375 7.157 -10.431 1.00 94.38 141 CYS A CA 1
ATOM 1157 C C . CYS A 1 141 ? 5.472 7.056 -9.367 1.00 94.38 141 CYS A C 1
ATOM 1159 O O . CYS A 1 141 ? 6.306 7.951 -9.257 1.00 94.38 141 CYS A O 1
ATOM 1161 N N . MET A 1 142 ? 5.484 5.971 -8.588 1.00 95.38 142 MET A N 1
ATOM 1162 C CA . MET A 1 142 ? 6.473 5.742 -7.534 1.00 95.38 142 MET A CA 1
ATOM 1163 C C . MET A 1 142 ? 7.888 5.584 -8.105 1.00 95.38 142 MET A C 1
ATOM 1165 O O . MET A 1 142 ? 8.828 6.177 -7.578 1.00 95.38 142 MET A O 1
ATOM 1169 N N . ILE A 1 143 ? 8.041 4.848 -9.210 1.00 92.44 143 ILE A N 1
ATOM 1170 C CA . ILE A 1 143 ? 9.320 4.716 -9.916 1.00 92.44 143 ILE A CA 1
ATOM 1171 C C . ILE A 1 143 ? 9.749 6.045 -10.536 1.00 92.44 143 ILE A C 1
ATOM 1173 O O . ILE A 1 143 ? 10.900 6.439 -10.362 1.00 92.44 143 ILE A O 1
ATOM 1177 N N . ALA A 1 144 ? 8.839 6.775 -11.179 1.00 90.88 144 ALA A N 1
ATOM 1178 C CA . ALA A 1 144 ? 9.147 8.065 -11.792 1.00 90.88 144 ALA A CA 1
ATOM 1179 C C . ALA A 1 144 ? 9.696 9.086 -10.776 1.00 90.88 144 ALA A C 1
ATOM 1181 O O . ALA A 1 144 ? 10.611 9.841 -11.092 1.00 90.88 144 ALA A O 1
ATOM 1182 N N . VAL A 1 145 ? 9.207 9.076 -9.528 1.00 93.12 145 VAL A N 1
ATOM 1183 C CA . VAL A 1 145 ? 9.720 9.962 -8.462 1.00 93.12 145 VAL A CA 1
ATOM 1184 C C . VAL A 1 145 ? 10.886 9.379 -7.656 1.00 93.12 145 VAL A C 1
ATOM 1186 O O . VAL A 1 145 ? 11.426 10.068 -6.789 1.00 93.12 145 VAL A O 1
ATOM 1189 N N . SER A 1 146 ? 11.290 8.131 -7.918 1.00 90.06 146 SER A N 1
ATOM 1190 C CA . SER A 1 146 ? 12.394 7.467 -7.206 1.00 90.06 146 SER A CA 1
ATOM 1191 C C . SER A 1 146 ? 13.786 7.940 -7.648 1.00 90.06 146 SER A C 1
ATOM 1193 O O . SER A 1 146 ? 14.754 7.707 -6.930 1.00 90.06 146 SER A O 1
ATOM 1195 N N . ASN A 1 147 ? 13.885 8.626 -8.796 1.00 83.00 147 ASN A N 1
ATOM 1196 C CA . ASN A 1 147 ? 15.134 9.052 -9.451 1.00 83.00 147 ASN A CA 1
ATOM 1197 C C . ASN A 1 147 ? 16.106 7.908 -9.801 1.00 83.00 147 ASN A C 1
ATOM 1199 O O . ASN A 1 147 ? 17.291 8.156 -10.017 1.00 83.00 147 ASN A O 1
ATOM 1203 N N . LEU A 1 148 ? 15.622 6.665 -9.871 1.00 89.00 148 LEU A N 1
ATOM 1204 C CA . LEU A 1 148 ? 16.420 5.538 -10.342 1.00 89.00 148 LEU A CA 1
ATOM 1205 C C . LEU A 1 148 ? 16.723 5.676 -11.839 1.00 89.00 148 LEU A C 1
ATOM 1207 O O . LEU A 1 148 ? 15.853 6.028 -12.636 1.00 89.00 148 LEU A O 1
ATOM 1211 N N . SER A 1 149 ? 17.948 5.340 -12.235 1.00 88.06 149 SER A N 1
ATOM 1212 C CA . SER A 1 149 ? 18.297 5.183 -13.647 1.00 88.06 149 SER A CA 1
ATOM 1213 C C . SER A 1 149 ? 17.574 3.984 -14.265 1.00 88.06 149 SER A C 1
ATOM 1215 O O . SER A 1 149 ? 17.215 3.030 -13.573 1.00 88.06 149 SER A O 1
ATOM 1217 N N . THR A 1 150 ? 17.443 3.962 -15.595 1.00 86.56 150 THR A N 1
ATOM 1218 C CA . THR A 1 150 ? 16.887 2.810 -16.325 1.00 86.56 150 THR A CA 1
ATOM 1219 C C . THR A 1 150 ? 17.562 1.500 -15.901 1.00 86.56 150 THR A C 1
ATOM 1221 O O . THR A 1 150 ? 16.886 0.532 -15.568 1.00 86.56 150 THR A O 1
ATOM 1224 N N . VAL A 1 151 ? 18.895 1.474 -15.794 1.00 88.38 151 VAL A N 1
ATOM 1225 C CA . VAL A 1 151 ? 19.647 0.277 -15.373 1.00 88.38 151 VAL A CA 1
ATOM 1226 C C . VAL A 1 151 ? 19.257 -0.190 -13.964 1.00 88.38 151 VAL A C 1
ATOM 1228 O O . VAL A 1 151 ? 19.162 -1.393 -13.720 1.00 88.38 151 VAL A O 1
ATOM 1231 N N . GLU A 1 152 ? 19.026 0.731 -13.030 1.00 90.50 152 GLU A N 1
ATOM 1232 C CA . GLU A 1 152 ? 18.601 0.397 -11.667 1.00 90.50 152 GLU A CA 1
ATOM 1233 C C . GLU A 1 152 ? 17.165 -0.115 -11.624 1.00 90.50 152 GLU A C 1
ATOM 1235 O O . GLU A 1 152 ? 16.905 -1.118 -10.962 1.00 90.50 152 GLU A O 1
ATOM 1240 N N . ILE A 1 153 ? 16.260 0.502 -12.386 1.00 90.75 153 ILE A N 1
ATOM 1241 C CA . ILE A 1 153 ? 14.869 0.053 -12.502 1.00 90.75 153 ILE A CA 1
ATOM 1242 C C . ILE A 1 153 ? 14.804 -1.372 -13.064 1.00 90.75 153 ILE A C 1
ATOM 1244 O O . ILE A 1 153 ? 14.071 -2.219 -12.554 1.00 90.75 153 ILE A O 1
ATOM 1248 N N . HIS A 1 154 ? 15.616 -1.670 -14.078 1.00 89.06 154 HIS A N 1
ATOM 1249 C CA . HIS A 1 154 ? 15.738 -3.019 -14.621 1.00 89.06 154 HIS A CA 1
ATOM 1250 C C . HIS A 1 154 ? 16.197 -4.031 -13.567 1.00 89.06 154 HIS A C 1
ATOM 1252 O O . HIS A 1 154 ? 15.576 -5.081 -13.420 1.00 89.06 154 HIS A O 1
ATOM 1258 N N . ARG A 1 155 ? 17.252 -3.707 -12.804 1.00 90.31 155 ARG A N 1
ATOM 1259 C CA . ARG A 1 155 ? 17.760 -4.580 -11.731 1.00 90.31 155 ARG A CA 1
ATOM 1260 C C . ARG A 1 155 ? 16.722 -4.805 -10.634 1.00 90.31 155 ARG A C 1
ATOM 1262 O O . ARG A 1 155 ? 16.583 -5.932 -10.168 1.00 90.31 155 ARG A O 1
ATOM 1269 N N . LEU A 1 156 ? 16.008 -3.749 -10.243 1.00 92.75 156 LEU A N 1
ATOM 1270 C CA . LEU A 1 156 ? 14.925 -3.803 -9.265 1.00 92.75 156 LEU A CA 1
ATOM 1271 C C . LEU A 1 156 ? 13.846 -4.796 -9.709 1.00 92.75 156 LEU A C 1
ATOM 1273 O O . LEU A 1 156 ? 13.525 -5.722 -8.972 1.00 92.75 156 LEU A O 1
ATOM 1277 N N . TYR A 1 157 ? 13.309 -4.642 -10.922 1.00 92.50 157 TYR A N 1
ATOM 1278 C CA . TYR A 1 157 ? 12.231 -5.515 -11.385 1.00 92.50 157 TYR A CA 1
ATOM 1279 C C . TYR A 1 157 ? 12.699 -6.923 -11.751 1.00 92.50 157 TYR A C 1
ATOM 1281 O O . TYR A 1 157 ? 11.925 -7.858 -11.572 1.00 92.50 157 TYR A O 1
ATOM 1289 N N . ASP A 1 158 ? 13.947 -7.119 -12.185 1.00 90.00 158 ASP A N 1
ATOM 1290 C CA . ASP A 1 158 ? 14.509 -8.465 -12.351 1.00 90.00 158 ASP A CA 1
ATOM 1291 C C . ASP A 1 158 ? 14.566 -9.213 -11.008 1.00 90.00 158 ASP A C 1
ATOM 1293 O O . ASP A 1 158 ? 14.123 -10.359 -10.922 1.00 90.00 158 ASP A O 1
ATOM 1297 N N . SER A 1 159 ? 15.045 -8.551 -9.949 1.00 91.38 159 SER A N 1
ATOM 1298 C CA . SER A 1 159 ? 15.055 -9.085 -8.578 1.00 91.38 159 SER A CA 1
ATOM 1299 C C . SER A 1 159 ? 13.635 -9.346 -8.054 1.00 91.38 159 SER A C 1
ATOM 1301 O O . SER A 1 159 ? 13.336 -10.413 -7.505 1.00 91.38 159 SER A O 1
ATOM 1303 N N . TYR A 1 160 ? 12.717 -8.410 -8.301 1.00 93.50 160 TYR A N 1
ATOM 1304 C CA . TYR A 1 160 ? 11.327 -8.531 -7.873 1.00 93.50 160 TYR A CA 1
ATOM 1305 C C . TYR A 1 160 ? 10.600 -9.695 -8.552 1.00 93.50 160 TYR A C 1
ATOM 1307 O O . TYR A 1 160 ? 9.953 -10.503 -7.886 1.00 93.50 160 TYR A O 1
ATOM 1315 N N . VAL A 1 161 ? 10.752 -9.830 -9.872 1.00 91.88 161 VAL A N 1
ATOM 1316 C CA . VAL A 1 161 ? 10.215 -10.960 -10.635 1.00 91.88 161 VAL A CA 1
ATOM 1317 C C . VAL A 1 161 ? 10.771 -12.274 -10.100 1.00 91.88 161 VAL A C 1
ATOM 1319 O O . VAL A 1 161 ? 9.998 -13.199 -9.881 1.00 91.88 161 VAL A O 1
ATOM 1322 N N . GLN A 1 162 ? 12.078 -12.372 -9.843 1.00 88.56 162 GLN A N 1
ATOM 1323 C CA . GLN A 1 162 ? 12.673 -13.595 -9.288 1.00 88.56 162 GLN A CA 1
ATOM 1324 C C . GLN A 1 162 ? 12.076 -13.973 -7.927 1.00 88.56 162 GLN A C 1
ATOM 1326 O O . GLN A 1 162 ? 11.886 -15.155 -7.650 1.00 88.56 162 GLN A O 1
ATOM 1331 N N . SER A 1 163 ? 11.739 -12.979 -7.104 1.00 90.81 163 SER A N 1
ATOM 1332 C CA . SER A 1 163 ? 11.150 -13.190 -5.778 1.00 90.81 163 SER A CA 1
ATOM 1333 C C . SER A 1 163 ? 9.685 -13.641 -5.843 1.00 90.81 163 SER A C 1
ATOM 1335 O O . SER A 1 163 ? 9.255 -14.486 -5.055 1.00 90.81 163 SER A O 1
ATOM 1337 N N . TRP A 1 164 ? 8.908 -13.107 -6.789 1.00 92.75 164 TRP A N 1
ATOM 1338 C CA . TRP A 1 164 ? 7.456 -13.317 -6.839 1.00 92.75 164 TRP A CA 1
ATOM 1339 C C . TRP A 1 164 ? 6.989 -14.323 -7.889 1.00 92.75 164 TRP A C 1
ATOM 1341 O O . TRP A 1 164 ? 5.939 -14.935 -7.709 1.00 92.75 164 TRP A O 1
ATOM 1351 N N . PHE A 1 165 ? 7.774 -14.583 -8.935 1.00 90.88 165 PHE A N 1
ATOM 1352 C CA . PHE A 1 165 ? 7.441 -15.575 -9.957 1.00 90.88 165 PHE A CA 1
ATOM 1353 C C . PHE A 1 165 ? 7.188 -16.987 -9.400 1.00 90.88 165 PHE A C 1
ATOM 1355 O O . PHE A 1 165 ? 6.223 -17.611 -9.850 1.00 90.88 165 PHE A O 1
ATOM 1362 N N . PRO A 1 166 ? 7.921 -17.482 -8.379 1.00 91.31 166 PRO A N 1
ATOM 1363 C CA . PRO A 1 166 ? 7.602 -18.760 -7.738 1.00 91.31 166 PRO A CA 1
ATOM 1364 C C . PRO A 1 166 ? 6.174 -18.848 -7.176 1.00 91.31 166 PRO A C 1
ATOM 1366 O O . PRO A 1 166 ? 5.620 -19.937 -7.069 1.00 91.31 166 PRO A O 1
ATOM 1369 N N . HIS A 1 167 ? 5.554 -17.709 -6.856 1.00 89.50 167 HIS A N 1
ATOM 1370 C CA . HIS A 1 167 ? 4.201 -17.621 -6.303 1.00 89.50 167 HIS A CA 1
ATOM 1371 C C . HIS A 1 167 ? 3.119 -17.429 -7.377 1.00 89.50 167 HIS A C 1
ATOM 1373 O O . HIS A 1 167 ? 1.942 -17.383 -7.036 1.00 89.50 167 HIS A O 1
ATOM 1379 N N . SER A 1 168 ? 3.491 -17.326 -8.659 1.00 86.94 168 SER A N 1
ATOM 1380 C CA . SER A 1 168 ? 2.574 -17.049 -9.781 1.00 86.94 168 SER A CA 1
ATOM 1381 C C . SER A 1 168 ? 1.628 -18.198 -10.141 1.00 86.94 168 SER A C 1
ATOM 1383 O O . SER A 1 168 ? 0.700 -18.007 -10.920 1.00 86.94 168 SER A O 1
ATOM 1385 N N . GLY A 1 169 ? 1.893 -19.412 -9.649 1.00 86.50 169 GLY A N 1
ATOM 1386 C CA . GLY A 1 169 ? 1.242 -20.632 -10.137 1.00 86.50 169 GLY A CA 1
ATOM 1387 C C . GLY A 1 169 ? 1.692 -21.063 -11.542 1.00 86.50 169 GLY A C 1
ATOM 1388 O O . GLY A 1 169 ? 1.244 -22.097 -12.023 1.00 86.50 169 GLY A O 1
ATOM 1389 N N . LEU A 1 170 ? 2.593 -20.308 -12.185 1.00 85.00 170 LEU A N 1
ATOM 1390 C CA . LEU A 1 170 ? 3.176 -20.610 -13.500 1.00 85.00 170 LEU A CA 1
ATOM 1391 C C . LEU A 1 170 ? 4.637 -21.089 -13.413 1.00 85.00 170 LEU A C 1
ATOM 1393 O O . LEU A 1 170 ? 5.267 -21.354 -14.435 1.00 85.00 170 LEU A O 1
ATOM 1397 N N . SER A 1 171 ? 5.200 -21.149 -12.204 1.00 84.38 171 SER A N 1
ATOM 1398 C CA . SER A 1 171 ? 6.580 -21.567 -11.961 1.00 84.38 171 SER A CA 1
ATOM 1399 C C . SER A 1 171 ? 6.636 -23.043 -11.569 1.00 84.38 171 SER A C 1
ATOM 1401 O O . SER A 1 171 ? 6.269 -23.407 -10.455 1.00 84.38 171 SER A O 1
ATOM 1403 N N . GLU A 1 172 ? 7.181 -23.875 -12.451 1.00 81.81 172 GLU A N 1
ATOM 1404 C CA . GLU A 1 172 ? 7.539 -25.276 -12.201 1.00 81.81 172 GLU A CA 1
ATOM 1405 C C . GLU A 1 172 ? 9.074 -25.469 -12.169 1.00 81.81 172 GLU A C 1
ATOM 1407 O O . GLU A 1 172 ? 9.857 -24.559 -12.477 1.00 81.81 172 GLU A O 1
ATOM 1412 N N . ALA A 1 173 ? 9.547 -26.659 -11.790 1.00 75.75 173 ALA A N 1
ATOM 1413 C CA . ALA A 1 173 ? 10.977 -26.962 -11.799 1.00 75.75 173 ALA A CA 1
ATOM 1414 C C . ALA A 1 173 ? 11.553 -26.876 -13.226 1.00 75.75 173 ALA A C 1
ATOM 1416 O O . ALA A 1 173 ? 11.077 -27.544 -14.138 1.00 75.75 173 ALA A O 1
ATOM 1417 N N . GLY A 1 174 ? 12.601 -26.066 -13.415 1.00 72.62 174 GLY A N 1
ATOM 1418 C CA . GLY A 1 174 ? 13.254 -25.879 -14.718 1.00 72.62 174 GLY A CA 1
ATOM 1419 C C . GLY A 1 174 ? 12.565 -24.877 -15.650 1.00 72.62 174 GLY A C 1
ATOM 1420 O O . GLY A 1 174 ? 13.042 -24.670 -16.763 1.00 72.62 174 GLY A O 1
ATOM 1421 N N . THR A 1 175 ? 11.484 -24.226 -15.210 1.00 81.25 175 THR A N 1
ATOM 1422 C CA . THR A 1 175 ? 10.775 -23.245 -16.041 1.00 81.25 175 THR A CA 1
ATOM 1423 C C . THR A 1 175 ? 11.603 -21.981 -16.236 1.00 81.25 175 THR A C 1
ATOM 1425 O O . THR A 1 175 ? 12.086 -21.371 -15.282 1.00 81.25 175 THR A O 1
ATOM 1428 N N . ASN A 1 176 ? 11.727 -21.548 -17.486 1.00 83.75 176 ASN A N 1
ATOM 1429 C CA . ASN A 1 176 ? 12.356 -20.286 -17.832 1.00 83.75 176 ASN A CA 1
ATOM 1430 C C . ASN A 1 176 ? 11.322 -19.156 -17.760 1.00 83.75 176 ASN A C 1
ATOM 1432 O O . ASN A 1 176 ? 10.380 -19.125 -18.554 1.00 83.75 176 ASN A O 1
ATOM 1436 N N . PHE A 1 177 ? 11.518 -18.195 -16.849 1.00 86.38 177 PHE A N 1
ATOM 1437 C CA . PHE A 1 177 ? 10.622 -17.040 -16.707 1.00 86.38 177 PHE A CA 1
ATOM 1438 C C . PHE A 1 177 ? 10.348 -16.339 -18.045 1.00 86.38 177 PHE A C 1
ATOM 1440 O O . PHE A 1 177 ? 9.212 -15.962 -18.311 1.00 86.38 177 PHE A O 1
ATOM 1447 N N . ARG A 1 178 ? 11.361 -16.187 -18.913 1.00 83.75 178 ARG A N 1
ATOM 1448 C CA . ARG A 1 178 ? 11.194 -15.488 -20.199 1.00 83.75 178 ARG A CA 1
ATOM 1449 C C . ARG A 1 178 ? 10.188 -16.182 -21.112 1.00 83.75 178 ARG A C 1
ATOM 1451 O O . ARG A 1 178 ? 9.404 -15.504 -21.763 1.00 83.75 178 ARG A O 1
ATOM 1458 N N . GLU A 1 179 ? 10.204 -17.509 -21.151 1.00 85.50 179 GLU A N 1
ATOM 1459 C CA . GLU A 1 179 ? 9.281 -18.296 -21.976 1.00 85.50 179 GLU A CA 1
ATOM 1460 C C . GLU A 1 179 ? 7.852 -18.192 -21.443 1.00 85.50 179 GLU A C 1
ATOM 1462 O O . GLU A 1 179 ? 6.913 -17.979 -22.211 1.00 85.50 179 GLU A O 1
ATOM 1467 N N . VAL A 1 180 ? 7.693 -18.265 -20.118 1.00 87.06 180 VAL A N 1
ATOM 1468 C CA . VAL A 1 180 ? 6.390 -18.103 -19.462 1.00 87.06 180 VAL A CA 1
ATOM 1469 C C . VAL A 1 180 ? 5.845 -16.701 -19.680 1.00 87.06 180 VAL A C 1
ATOM 1471 O O . VAL A 1 180 ? 4.701 -16.557 -20.102 1.00 87.06 180 VAL A O 1
ATOM 1474 N N . ALA A 1 181 ? 6.660 -15.671 -19.461 1.00 86.31 181 ALA A N 1
ATOM 1475 C CA . ALA A 1 181 ? 6.257 -14.289 -19.661 1.00 86.31 181 ALA A CA 1
ATOM 1476 C C . ALA A 1 181 ? 5.878 -14.017 -21.124 1.00 86.31 181 ALA A C 1
ATOM 1478 O O . ALA A 1 181 ? 4.833 -13.428 -21.379 1.00 86.31 181 ALA A O 1
ATOM 1479 N N . PHE A 1 182 ? 6.649 -14.521 -22.094 1.00 86.38 182 PHE A N 1
ATOM 1480 C CA . PHE A 1 182 ? 6.308 -14.387 -23.513 1.00 86.38 182 PHE A CA 1
ATOM 1481 C C . PHE A 1 182 ? 4.974 -15.062 -23.864 1.00 86.38 182 PHE A C 1
ATOM 1483 O O . PHE A 1 182 ? 4.192 -14.539 -24.651 1.00 86.38 182 PHE A O 1
ATOM 1490 N N . LYS A 1 183 ? 4.687 -16.221 -23.267 1.00 89.25 183 LYS A N 1
ATOM 1491 C CA . LYS A 1 183 ? 3.449 -16.963 -23.526 1.00 89.25 183 LYS A CA 1
ATOM 1492 C C . LYS A 1 183 ? 2.227 -16.375 -22.811 1.00 89.25 183 LYS A C 1
ATOM 1494 O O . LYS A 1 183 ? 1.143 -16.377 -23.386 1.00 89.25 183 LYS A O 1
ATOM 1499 N N . HIS A 1 184 ? 2.385 -15.926 -21.567 1.00 87.81 184 HIS A N 1
ATOM 1500 C CA . HIS A 1 184 ? 1.271 -15.591 -20.673 1.00 87.81 184 HIS A CA 1
ATOM 1501 C C . HIS A 1 184 ? 1.108 -14.092 -20.405 1.00 87.81 184 HIS A C 1
ATOM 1503 O O . HIS A 1 184 ? -0.008 -13.657 -20.151 1.00 87.81 184 HIS A O 1
ATOM 1509 N N . TYR A 1 185 ? 2.183 -13.303 -20.449 1.00 91.25 185 TYR A N 1
ATOM 1510 C CA . TYR A 1 185 ? 2.159 -11.888 -20.061 1.00 91.25 185 TYR A CA 1
ATOM 1511 C C . TYR A 1 185 ? 2.281 -10.938 -21.258 1.00 91.25 185 TYR A C 1
ATOM 1513 O O . TYR A 1 185 ? 1.591 -9.922 -21.300 1.00 91.25 185 TYR A O 1
ATOM 1521 N N . GLU A 1 186 ? 3.111 -11.267 -22.252 1.00 91.06 186 GLU A N 1
ATOM 1522 C CA . GLU A 1 186 ? 3.304 -10.446 -23.458 1.00 91.06 186 GLU A CA 1
ATOM 1523 C C . GLU A 1 186 ? 1.992 -10.205 -24.239 1.00 91.06 186 GLU A C 1
ATOM 1525 O O . GLU A 1 186 ? 1.756 -9.064 -24.634 1.00 91.06 186 GLU A O 1
ATOM 1530 N N . PRO A 1 187 ? 1.076 -11.183 -24.422 1.00 91.75 187 PRO A N 1
ATOM 1531 C CA . PRO A 1 187 ? -0.193 -10.916 -25.101 1.00 91.75 187 PRO A CA 1
ATOM 1532 C C . PRO A 1 187 ? -1.061 -9.872 -24.388 1.00 91.75 187 PRO A C 1
ATOM 1534 O O . PRO A 1 187 ? -1.721 -9.077 -25.055 1.00 91.75 187 PRO A O 1
ATOM 1537 N N . GLU A 1 188 ? -1.053 -9.856 -23.052 1.00 88.56 188 GLU A N 1
ATOM 1538 C CA . GLU A 1 188 ? -1.790 -8.862 -22.264 1.00 88.56 188 GLU A CA 1
ATOM 1539 C C . GLU A 1 188 ? -1.105 -7.496 -22.320 1.00 88.56 188 GLU A C 1
ATOM 1541 O O . GLU A 1 188 ? -1.770 -6.483 -22.539 1.00 88.56 188 GLU A O 1
ATOM 1546 N N . TYR A 1 189 ? 0.230 -7.469 -22.243 1.00 88.75 189 TYR A N 1
ATOM 1547 C CA . TYR A 1 189 ? 1.014 -6.254 -22.465 1.00 88.75 189 TYR A CA 1
ATOM 1548 C C . TYR A 1 189 ? 0.649 -5.595 -23.805 1.00 88.75 189 TYR A C 1
ATOM 1550 O O . TYR A 1 189 ? 0.361 -4.405 -23.849 1.00 88.75 189 TYR A O 1
ATOM 1558 N N . GLN A 1 190 ? 0.578 -6.352 -24.900 1.00 87.44 190 GLN A N 1
ATOM 1559 C CA . GLN A 1 190 ? 0.266 -5.790 -26.222 1.00 87.44 190 GLN A CA 1
ATOM 1560 C C . GLN A 1 190 ? -1.160 -5.215 -26.341 1.00 87.44 190 GLN A C 1
ATOM 1562 O O . GLN A 1 190 ? -1.422 -4.413 -27.236 1.00 87.44 190 GLN A O 1
ATOM 1567 N N . ARG A 1 191 ? -2.092 -5.610 -25.463 1.00 85.94 191 ARG A N 1
ATOM 1568 C CA . ARG A 1 191 ? -3.485 -5.125 -25.471 1.00 85.94 191 ARG A CA 1
ATOM 1569 C C . ARG A 1 191 ? -3.703 -3.891 -24.607 1.00 85.94 191 ARG A C 1
ATOM 1571 O O . ARG A 1 191 ? -4.671 -3.164 -24.823 1.00 85.94 191 ARG A O 1
ATOM 1578 N N . MET A 1 192 ? -2.851 -3.679 -23.613 1.00 82.31 192 MET A N 1
ATOM 1579 C CA . MET A 1 192 ? -3.007 -2.604 -22.645 1.00 82.31 192 MET A CA 1
ATOM 1580 C C . MET A 1 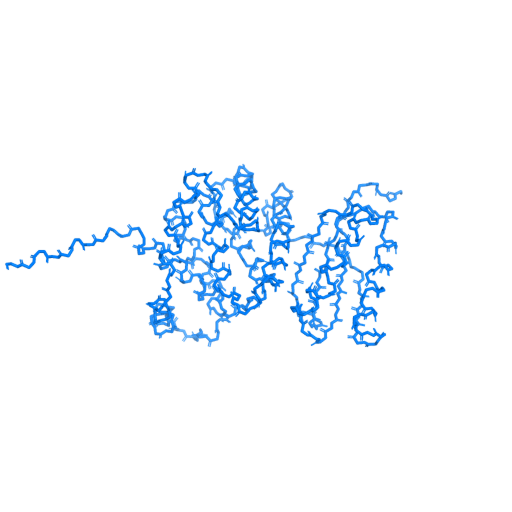192 ? -2.299 -1.312 -23.133 1.00 82.31 192 MET A C 1
ATOM 1582 O O . MET A 1 192 ? -1.286 -1.363 -23.836 1.00 82.31 192 MET A O 1
ATOM 1586 N N . PRO A 1 193 ? -2.811 -0.111 -22.795 1.00 83.62 193 PRO A N 1
ATOM 1587 C CA . PRO A 1 193 ? -2.224 1.167 -23.213 1.00 83.62 193 PRO A CA 1
ATOM 1588 C C . PRO A 1 193 ? -1.147 1.697 -22.241 1.00 83.62 193 PRO A C 1
ATOM 1590 O O . PRO A 1 193 ? -0.970 2.910 -22.100 1.00 83.62 193 PRO A O 1
ATOM 1593 N N . GLN A 1 194 ? -0.409 0.820 -21.551 1.00 83.38 194 GLN A N 1
ATOM 1594 C CA . GLN A 1 194 ? 0.532 1.196 -20.481 1.00 83.38 194 GLN A CA 1
ATOM 1595 C C . GLN A 1 194 ? 1.652 2.135 -20.938 1.00 83.38 194 GLN A C 1
ATOM 1597 O O . GLN A 1 194 ? 2.097 2.959 -20.146 1.00 83.38 194 GLN A O 1
ATOM 1602 N N . LYS A 1 195 ? 2.069 2.081 -22.211 1.00 84.00 195 LYS A N 1
ATOM 1603 C CA . LYS A 1 195 ? 3.072 3.011 -22.762 1.00 84.00 195 LYS A CA 1
ATOM 1604 C C . LYS A 1 195 ? 2.587 4.456 -22.756 1.00 84.00 195 LYS A C 1
ATOM 1606 O O . LYS A 1 195 ? 3.307 5.343 -22.310 1.00 84.00 195 LYS A O 1
ATOM 1611 N N . ALA A 1 196 ? 1.362 4.680 -23.231 1.00 84.69 196 ALA A N 1
ATOM 1612 C CA . ALA A 1 196 ? 0.761 6.008 -23.255 1.00 84.69 196 ALA A CA 1
ATOM 1613 C C . ALA A 1 196 ? 0.562 6.532 -21.827 1.00 84.69 196 ALA A C 1
ATOM 1615 O O . ALA A 1 196 ? 0.884 7.684 -21.545 1.00 84.69 196 ALA A O 1
ATOM 1616 N N . LEU A 1 197 ? 0.110 5.659 -20.917 1.00 83.06 197 LEU A N 1
ATOM 1617 C CA . LEU A 1 197 ? -0.034 5.992 -19.502 1.00 83.06 197 LEU A CA 1
ATOM 1618 C C . LEU A 1 197 ? 1.306 6.391 -18.867 1.00 83.06 197 LEU A C 1
ATOM 1620 O O . LEU A 1 197 ? 1.388 7.433 -18.223 1.00 83.06 197 LEU A O 1
ATOM 1624 N N . PHE A 1 198 ? 2.356 5.593 -19.068 1.00 86.06 198 PHE A N 1
ATOM 1625 C CA . PHE A 1 198 ? 3.693 5.866 -18.540 1.00 86.06 198 PHE A CA 1
ATOM 1626 C C . PHE A 1 198 ? 4.276 7.174 -19.089 1.00 86.06 198 PHE A C 1
ATOM 1628 O O . PHE A 1 198 ? 4.778 7.990 -18.318 1.00 86.06 198 PHE A O 1
ATOM 1635 N N . GLY A 1 199 ? 4.164 7.404 -20.401 1.00 85.94 199 GLY A N 1
ATOM 1636 C CA . GLY A 1 199 ? 4.634 8.636 -21.037 1.00 85.94 199 GLY A CA 1
ATOM 1637 C C . GLY A 1 199 ? 3.937 9.887 -20.499 1.00 85.94 199 GLY A C 1
ATOM 1638 O O . GLY A 1 199 ? 4.601 10.871 -20.180 1.00 85.94 199 GLY A O 1
ATOM 1639 N N . GLU A 1 200 ? 2.613 9.837 -20.333 1.00 85.12 200 GLU A N 1
ATOM 1640 C CA . GLU A 1 200 ? 1.837 10.954 -19.782 1.00 85.12 200 GLU A CA 1
ATOM 1641 C C . GLU A 1 200 ? 2.188 11.232 -18.311 1.00 85.12 200 GLU A C 1
ATOM 1643 O O . GLU A 1 200 ? 2.365 12.388 -17.922 1.00 85.12 200 GLU A O 1
ATOM 1648 N N . VAL A 1 201 ? 2.340 10.180 -17.498 1.00 85.75 201 VAL A N 1
ATOM 1649 C CA . VAL A 1 201 ? 2.756 10.298 -16.091 1.00 85.75 201 VAL A CA 1
ATOM 1650 C C . VAL A 1 201 ? 4.137 10.944 -15.979 1.00 85.75 201 VAL A C 1
ATOM 1652 O O . VAL A 1 201 ? 4.291 11.909 -15.228 1.00 85.75 201 VAL A O 1
ATOM 1655 N N . ASN A 1 202 ? 5.127 10.461 -16.734 1.00 87.12 202 ASN A N 1
ATOM 1656 C CA . ASN A 1 202 ? 6.484 11.011 -16.686 1.00 87.12 202 ASN A CA 1
ATOM 1657 C C . ASN A 1 202 ? 6.515 12.469 -17.121 1.00 87.12 202 ASN A C 1
ATOM 1659 O O . ASN A 1 202 ? 7.072 13.298 -16.408 1.00 87.12 202 ASN A O 1
ATOM 1663 N N . LYS A 1 203 ? 5.850 12.798 -18.234 1.00 89.50 203 LYS A N 1
ATOM 1664 C CA . LYS A 1 203 ? 5.782 14.169 -18.744 1.00 89.50 203 LYS A CA 1
ATOM 1665 C C . LYS A 1 203 ? 5.259 15.141 -17.685 1.00 89.50 203 LYS A C 1
ATOM 1667 O O . LYS A 1 203 ? 5.834 16.210 -17.497 1.00 89.50 203 LYS A O 1
ATOM 1672 N N . ARG A 1 204 ? 4.193 14.771 -16.966 1.00 89.25 204 ARG A N 1
ATOM 1673 C CA . ARG A 1 204 ? 3.625 15.603 -15.889 1.00 89.25 204 ARG A CA 1
ATOM 1674 C C . ARG A 1 204 ? 4.559 15.728 -14.694 1.00 89.25 204 ARG A C 1
ATOM 1676 O O . ARG A 1 204 ? 4.729 16.824 -14.168 1.00 89.25 204 ARG A O 1
ATOM 1683 N N . ILE A 1 205 ? 5.174 14.623 -14.270 1.00 89.06 205 ILE A N 1
ATOM 1684 C CA . ILE A 1 205 ? 6.112 14.616 -13.140 1.00 89.06 205 ILE A CA 1
ATOM 1685 C C . ILE A 1 205 ? 7.341 15.483 -13.448 1.00 89.06 205 ILE A C 1
ATOM 1687 O O . ILE A 1 205 ? 7.748 16.274 -12.596 1.00 89.06 205 ILE A O 1
ATOM 1691 N N . GLU A 1 206 ? 7.891 15.385 -14.659 1.00 89.25 206 GLU A N 1
ATOM 1692 C CA . GLU A 1 206 ? 9.011 16.204 -15.141 1.00 89.25 206 GLU A CA 1
ATOM 1693 C C . GLU A 1 206 ? 8.643 17.690 -15.226 1.00 89.25 206 GLU A C 1
ATOM 1695 O O . GLU A 1 206 ? 9.425 18.545 -14.808 1.00 89.25 206 GLU A O 1
ATOM 1700 N N . ALA A 1 207 ? 7.432 18.002 -15.696 1.00 91.44 207 ALA A N 1
ATOM 1701 C CA . ALA A 1 207 ? 6.900 19.363 -15.725 1.00 91.44 207 ALA A CA 1
ATOM 1702 C C . ALA A 1 207 ? 6.484 19.891 -14.335 1.00 91.44 207 ALA A C 1
ATOM 1704 O O . ALA A 1 207 ? 6.169 21.073 -14.194 1.00 91.44 207 ALA A O 1
ATOM 1705 N N . ASN A 1 208 ? 6.503 19.040 -13.300 1.00 88.62 208 ASN A N 1
ATOM 1706 C CA . ASN A 1 208 ? 5.997 19.333 -11.957 1.00 88.62 208 ASN A CA 1
ATOM 1707 C C . ASN A 1 208 ? 4.538 19.842 -11.980 1.00 88.62 208 ASN A C 1
ATOM 1709 O O . ASN A 1 208 ? 4.168 20.761 -11.245 1.00 88.62 208 ASN A O 1
ATOM 1713 N N . GLU A 1 209 ? 3.721 19.235 -12.840 1.00 91.50 209 GLU A N 1
ATOM 1714 C CA . GLU A 1 209 ? 2.302 19.535 -13.022 1.00 91.50 209 GLU A CA 1
ATOM 1715 C C . GLU A 1 209 ? 1.425 18.563 -12.223 1.00 91.50 209 GLU A C 1
ATOM 1717 O O . GLU A 1 209 ? 1.729 17.373 -12.108 1.00 91.50 209 GLU A O 1
ATOM 1722 N N . GLU A 1 210 ? 0.307 19.059 -11.688 1.00 89.50 210 GLU A N 1
ATOM 1723 C CA . GLU A 1 210 ? -0.704 18.194 -11.075 1.00 89.50 210 GLU A CA 1
ATOM 1724 C C . GLU A 1 210 ? -1.428 17.361 -12.148 1.00 89.50 210 GLU A C 1
ATOM 1726 O O . GLU A 1 210 ? -1.653 17.780 -13.290 1.00 89.50 210 GLU A O 1
ATOM 1731 N N . THR A 1 211 ? -1.802 16.141 -11.775 1.00 88.62 211 THR A N 1
ATOM 1732 C CA . THR A 1 211 ? -2.552 15.215 -12.633 1.00 88.62 211 THR A CA 1
ATOM 1733 C C . THR A 1 211 ? -4.034 15.576 -12.711 1.00 88.62 211 THR A C 1
ATOM 1735 O O . THR A 1 211 ? -4.724 15.132 -13.626 1.00 88.62 211 THR A O 1
ATOM 1738 N N . GLY A 1 212 ? -4.527 16.378 -11.759 1.00 88.31 212 GLY A N 1
ATOM 1739 C CA . GLY A 1 212 ? -5.950 16.668 -11.582 1.00 88.31 212 GLY A CA 1
ATOM 1740 C C . GLY A 1 212 ? -6.696 15.570 -10.815 1.00 88.31 212 GLY A C 1
ATOM 1741 O O . GLY A 1 212 ? -7.905 15.681 -10.614 1.00 88.31 212 GLY A O 1
ATOM 1742 N N . ILE A 1 213 ? -5.991 14.526 -10.364 1.00 90.75 213 ILE A N 1
ATOM 1743 C CA . ILE A 1 213 ? -6.527 13.434 -9.552 1.00 90.75 213 ILE A CA 1
ATOM 1744 C C . ILE A 1 213 ? -5.911 13.533 -8.152 1.00 90.75 213 ILE A C 1
ATOM 1746 O O . ILE A 1 213 ? -4.754 13.182 -7.930 1.00 90.75 213 ILE A O 1
ATOM 1750 N N . SER A 1 214 ? -6.712 13.970 -7.176 1.00 93.50 214 SER A N 1
ATOM 1751 C CA . SER A 1 214 ? -6.229 14.341 -5.835 1.00 93.50 214 SER A CA 1
ATOM 1752 C C . SER A 1 214 ? -5.428 13.242 -5.116 1.00 93.50 214 SER A C 1
ATOM 1754 O O . SER A 1 214 ? -4.375 13.516 -4.524 1.00 93.50 214 SER A O 1
ATOM 1756 N N . TRP A 1 215 ? -5.886 11.985 -5.169 1.00 94.50 215 TRP A N 1
ATOM 1757 C CA . TRP A 1 215 ? -5.177 10.872 -4.529 1.00 94.50 215 TRP A CA 1
ATOM 1758 C C . TRP A 1 215 ? -3.865 10.531 -5.245 1.00 94.50 215 TRP A C 1
ATOM 1760 O O . TRP A 1 215 ? -2.898 10.146 -4.587 1.00 94.50 215 TRP A O 1
ATOM 1770 N N . LEU A 1 216 ? -3.799 10.726 -6.565 1.00 94.50 216 LEU A N 1
ATOM 1771 C CA . LEU A 1 216 ? -2.603 10.481 -7.367 1.00 94.50 216 LEU A CA 1
ATOM 1772 C C . LEU A 1 216 ? -1.556 11.570 -7.119 1.00 94.50 216 LEU A C 1
ATOM 1774 O O . LEU A 1 216 ? -0.388 11.265 -6.891 1.00 94.50 216 LEU A O 1
ATOM 1778 N N . ASP A 1 217 ? -1.979 12.831 -7.035 1.00 95.38 217 ASP A N 1
ATOM 1779 C CA . ASP A 1 217 ? -1.099 13.950 -6.680 1.00 95.38 217 ASP A CA 1
ATOM 1780 C C . ASP A 1 217 ? -0.563 13.812 -5.245 1.00 95.38 217 ASP A C 1
ATOM 1782 O O . ASP A 1 217 ? 0.600 14.109 -4.955 1.00 95.38 217 ASP A O 1
ATOM 1786 N N . THR A 1 218 ? -1.390 13.295 -4.330 1.00 96.88 218 THR A N 1
ATOM 1787 C CA . THR A 1 218 ? -0.968 12.938 -2.967 1.00 96.88 218 THR A CA 1
ATOM 1788 C C . THR A 1 218 ? 0.072 11.819 -2.979 1.00 96.88 218 THR A C 1
ATOM 1790 O O . THR A 1 218 ? 1.093 11.927 -2.294 1.00 96.88 218 THR A O 1
ATOM 1793 N N . TRP A 1 219 ? -0.151 10.776 -3.782 1.00 97.75 219 TRP A N 1
ATOM 1794 C CA . TRP A 1 219 ? 0.779 9.662 -3.958 1.00 97.75 219 TRP A CA 1
ATOM 1795 C C . TRP A 1 219 ? 2.138 10.113 -4.505 1.00 97.75 219 TRP A C 1
ATOM 1797 O O . TRP A 1 219 ? 3.168 9.773 -3.920 1.00 97.75 219 TRP A O 1
ATOM 1807 N N . ILE A 1 220 ? 2.144 10.916 -5.574 1.00 96.56 220 ILE A N 1
ATOM 1808 C CA . ILE A 1 220 ? 3.352 11.436 -6.232 1.00 96.56 220 ILE A CA 1
ATOM 1809 C C . ILE A 1 220 ? 4.153 12.315 -5.264 1.00 96.56 220 ILE A C 1
ATOM 1811 O O . ILE A 1 220 ? 5.334 12.053 -5.029 1.00 96.56 220 ILE A O 1
ATOM 1815 N N . ARG A 1 221 ? 3.523 13.331 -4.650 1.00 96.25 221 ARG A N 1
ATOM 1816 C CA . ARG A 1 221 ? 4.213 14.242 -3.714 1.00 96.25 221 ARG A CA 1
ATOM 1817 C C . ARG A 1 221 ? 4.742 13.510 -2.485 1.00 96.25 221 ARG A C 1
ATOM 1819 O O . ARG A 1 221 ? 5.872 13.753 -2.063 1.00 96.25 221 ARG A O 1
ATOM 1826 N N . GLY A 1 222 ? 3.932 12.617 -1.916 1.00 97.75 222 GLY A N 1
ATOM 1827 C CA . GLY A 1 222 ? 4.311 11.832 -0.748 1.00 97.75 222 GLY A CA 1
ATOM 1828 C C . GLY A 1 222 ? 5.516 10.937 -1.030 1.00 97.75 222 GLY A C 1
ATOM 1829 O O . GLY A 1 222 ? 6.496 10.990 -0.289 1.00 97.75 222 GLY A O 1
ATOM 1830 N N . ASN A 1 223 ? 5.490 10.182 -2.133 1.00 98.06 223 ASN A N 1
ATOM 1831 C CA . ASN A 1 223 ? 6.608 9.321 -2.518 1.00 98.06 223 ASN A CA 1
ATOM 1832 C C . ASN A 1 223 ? 7.864 10.112 -2.877 1.00 98.06 223 ASN A C 1
ATOM 1834 O O . ASN A 1 223 ? 8.944 9.725 -2.448 1.00 98.06 223 ASN A O 1
ATOM 1838 N N . LYS A 1 224 ? 7.749 11.246 -3.579 1.00 96.25 224 LYS A N 1
ATOM 1839 C CA . LYS A 1 224 ? 8.906 12.101 -3.891 1.00 96.25 224 LYS A CA 1
ATOM 1840 C C . LYS A 1 224 ? 9.680 12.492 -2.628 1.00 96.25 224 LYS A C 1
ATOM 1842 O O . LYS A 1 224 ? 10.903 12.389 -2.601 1.00 96.25 224 LYS A O 1
ATOM 1847 N N . ASN A 1 225 ? 8.972 12.885 -1.569 1.00 96.44 225 ASN A N 1
ATOM 1848 C CA . ASN A 1 225 ? 9.596 13.245 -0.295 1.00 96.44 225 ASN A CA 1
ATOM 1849 C C . ASN A 1 225 ? 10.147 12.012 0.435 1.00 96.44 225 ASN A C 1
ATOM 1851 O O . ASN A 1 225 ? 11.327 11.971 0.774 1.00 96.44 225 ASN A O 1
ATOM 1855 N N . ILE A 1 226 ? 9.312 10.984 0.623 1.00 97.94 226 ILE A N 1
ATOM 1856 C CA . ILE A 1 226 ? 9.671 9.788 1.398 1.00 97.94 226 ILE A CA 1
ATOM 1857 C C . ILE A 1 226 ? 10.848 9.047 0.766 1.00 97.94 226 ILE A C 1
ATOM 1859 O O . ILE A 1 226 ? 11.799 8.707 1.465 1.00 97.94 226 ILE A O 1
ATOM 1863 N N . LEU A 1 227 ? 10.802 8.805 -0.545 1.00 96.31 227 LEU A N 1
ATOM 1864 C CA . LEU A 1 227 ? 11.861 8.086 -1.245 1.00 96.31 227 LEU A CA 1
ATOM 1865 C C . LEU A 1 227 ? 13.150 8.900 -1.275 1.00 96.31 227 LEU A C 1
ATOM 1867 O O . LEU A 1 227 ? 14.216 8.320 -1.112 1.00 96.31 227 LEU A O 1
ATOM 1871 N N . SER A 1 228 ? 13.073 10.230 -1.396 1.00 94.56 228 SER A N 1
ATOM 1872 C CA . SER A 1 228 ? 14.259 11.083 -1.320 1.00 94.56 228 SER A CA 1
ATOM 1873 C C . SER A 1 228 ? 14.932 11.032 0.056 1.00 94.56 228 SER A C 1
ATOM 1875 O O . SER A 1 228 ? 16.162 11.026 0.117 1.00 94.56 228 SER A O 1
ATOM 1877 N N . ASP A 1 229 ? 14.172 11.011 1.150 1.00 95.12 229 ASP A N 1
ATOM 1878 C CA . ASP A 1 229 ? 14.736 10.949 2.504 1.00 95.12 229 ASP A CA 1
ATOM 1879 C C . ASP A 1 229 ? 15.233 9.547 2.856 1.00 95.12 229 ASP A C 1
ATOM 1881 O O . ASP A 1 229 ? 16.334 9.393 3.391 1.00 95.12 229 ASP A O 1
ATOM 1885 N N . LEU A 1 230 ? 14.483 8.517 2.464 1.00 95.25 230 LEU A N 1
ATOM 1886 C CA . LEU A 1 230 ? 14.918 7.128 2.563 1.00 95.25 230 LEU A CA 1
ATOM 1887 C C . LEU A 1 230 ? 16.229 6.914 1.800 1.00 95.25 230 LEU A C 1
ATOM 1889 O O . LEU A 1 230 ? 17.163 6.311 2.326 1.00 95.25 230 LEU A O 1
ATOM 1893 N N . PHE A 1 231 ? 16.311 7.452 0.584 1.00 92.62 231 PHE A N 1
ATOM 1894 C CA . PHE A 1 231 ? 17.501 7.395 -0.245 1.00 92.62 231 PHE A CA 1
ATOM 1895 C C . PHE A 1 231 ? 18.706 8.045 0.455 1.00 92.62 231 PHE A C 1
ATOM 1897 O O . PHE A 1 231 ? 19.761 7.424 0.574 1.00 92.62 231 PHE A O 1
ATOM 1904 N N . ARG A 1 232 ? 18.544 9.254 1.012 1.00 92.12 232 ARG A N 1
ATOM 1905 C CA . ARG A 1 232 ? 19.595 9.920 1.809 1.00 92.12 232 ARG A CA 1
ATOM 1906 C C . ARG A 1 232 ? 19.994 9.121 3.050 1.00 92.12 232 ARG A C 1
ATOM 1908 O O . ARG A 1 232 ? 21.151 9.178 3.454 1.00 92.12 232 ARG A O 1
ATOM 1915 N N . SER A 1 233 ? 19.053 8.397 3.653 1.00 92.50 233 SER A N 1
ATOM 1916 C CA . SER A 1 233 ? 19.291 7.613 4.865 1.00 92.50 233 SER A CA 1
ATOM 1917 C C . SER A 1 233 ? 20.079 6.328 4.621 1.00 92.50 233 SER A C 1
ATOM 1919 O O . SER A 1 233 ? 20.797 5.901 5.524 1.00 92.50 233 SER A O 1
ATOM 1921 N N . VAL A 1 234 ? 19.907 5.670 3.471 1.00 91.50 234 VAL A N 1
ATOM 1922 C CA . VAL A 1 234 ? 20.489 4.336 3.215 1.00 91.50 234 VAL A CA 1
ATOM 1923 C C . VAL A 1 234 ? 21.476 4.286 2.044 1.00 91.50 234 VAL A C 1
ATOM 1925 O O . VAL A 1 234 ? 22.217 3.312 1.943 1.00 91.50 234 VAL A O 1
ATOM 1928 N N . GLY A 1 235 ? 21.522 5.321 1.200 1.00 82.25 235 GLY A N 1
ATOM 1929 C CA . GLY A 1 235 ? 22.413 5.437 0.042 1.00 82.25 235 GLY A CA 1
ATOM 1930 C C . GLY A 1 235 ? 22.020 4.588 -1.178 1.00 82.25 235 GLY A C 1
ATOM 1931 O O . GLY A 1 235 ? 21.086 3.784 -1.134 1.00 82.25 235 GLY A O 1
ATOM 1932 N N . TYR A 1 236 ? 22.765 4.762 -2.283 1.00 64.06 236 TYR A N 1
ATOM 1933 C CA . TYR A 1 236 ? 22.676 3.928 -3.495 1.00 64.06 236 TYR A CA 1
ATOM 1934 C C . TYR A 1 236 ? 23.410 2.608 -3.253 1.00 64.06 236 TYR A C 1
ATOM 1936 O O . TYR A 1 236 ? 24.538 2.405 -3.690 1.00 64.06 236 TYR A O 1
ATOM 1944 N N . GLU A 1 237 ? 22.763 1.701 -2.531 1.00 68.19 237 GLU A N 1
ATOM 1945 C CA . GLU A 1 237 ? 23.213 0.318 -2.406 1.00 68.19 237 GLU A CA 1
ATOM 1946 C C . GLU A 1 237 ? 22.036 -0.645 -2.587 1.00 68.19 237 GLU A C 1
ATOM 1948 O O . GLU A 1 237 ? 20.868 -0.255 -2.532 1.00 68.19 237 GLU A O 1
ATOM 1953 N N . SER A 1 238 ? 22.337 -1.942 -2.723 1.00 75.44 238 SER A N 1
ATOM 1954 C CA . SER A 1 238 ? 21.359 -3.050 -2.731 1.00 75.44 238 SER A CA 1
ATOM 1955 C C . SER A 1 238 ? 20.305 -2.974 -1.611 1.00 75.44 238 SER A C 1
ATOM 1957 O O . SER A 1 238 ? 19.267 -3.629 -1.672 1.00 75.44 238 SER A O 1
ATOM 1959 N N . ARG A 1 239 ? 20.559 -2.193 -0.555 1.00 88.56 239 ARG A N 1
ATOM 1960 C CA . ARG A 1 239 ? 19.613 -1.901 0.520 1.00 88.56 239 ARG A CA 1
ATOM 1961 C C . ARG A 1 239 ? 18.427 -1.044 0.061 1.00 88.56 239 ARG A C 1
ATOM 1963 O O . ARG A 1 239 ? 17.305 -1.428 0.368 1.00 88.56 239 ARG A O 1
ATOM 1970 N N . PHE A 1 240 ? 18.634 0.049 -0.682 1.00 92.81 240 PHE A N 1
ATOM 1971 C CA . PHE A 1 240 ? 17.528 0.908 -1.135 1.00 92.81 240 PHE A CA 1
ATOM 1972 C C . PHE A 1 240 ? 16.559 0.136 -2.035 1.00 92.81 240 PHE A C 1
ATOM 1974 O O . PHE A 1 240 ? 15.355 0.158 -1.795 1.00 92.81 240 PHE A O 1
ATOM 1981 N N . HIS A 1 241 ? 17.085 -0.636 -2.995 1.00 92.88 241 HIS A N 1
ATOM 1982 C CA . HIS A 1 241 ? 16.265 -1.470 -3.879 1.00 92.88 241 HIS A CA 1
ATOM 1983 C C . HIS A 1 241 ? 15.430 -2.494 -3.101 1.00 92.88 241 HIS A C 1
ATOM 1985 O O . HIS A 1 241 ? 14.225 -2.553 -3.300 1.00 92.88 241 HIS A O 1
ATOM 1991 N N . ARG A 1 242 ? 16.017 -3.22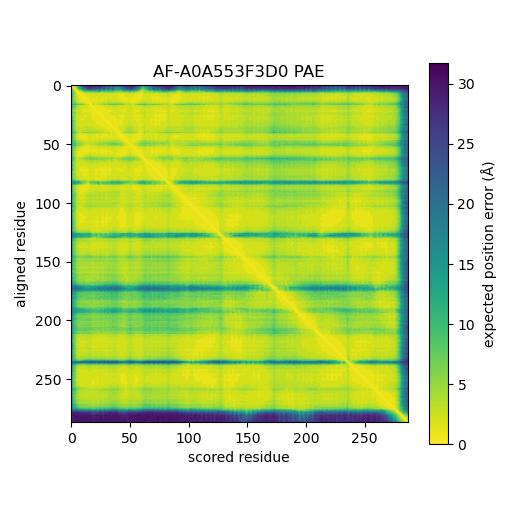5 -2.142 1.00 92.94 242 ARG A N 1
ATOM 1992 C CA . ARG A 1 242 ? 15.273 -4.199 -1.314 1.00 92.94 242 ARG A CA 1
ATOM 1993 C C . ARG A 1 242 ? 14.159 -3.564 -0.479 1.00 92.94 242 ARG A C 1
ATOM 1995 O O . ARG A 1 242 ? 13.098 -4.164 -0.286 1.00 92.94 242 ARG A O 1
ATOM 2002 N N . ILE A 1 243 ? 14.387 -2.349 0.023 1.00 95.88 243 ILE A N 1
ATOM 2003 C CA . ILE A 1 243 ? 13.341 -1.599 0.724 1.00 95.88 243 ILE A CA 1
ATOM 2004 C C . ILE A 1 243 ? 12.245 -1.221 -0.272 1.00 95.88 243 ILE A C 1
ATOM 2006 O O . ILE A 1 243 ? 11.077 -1.464 0.011 1.00 95.88 243 ILE A O 1
ATOM 2010 N N . LEU A 1 244 ? 12.606 -0.705 -1.449 1.00 95.94 244 LEU A N 1
ATOM 2011 C CA . LEU A 1 244 ? 11.657 -0.321 -2.492 1.00 95.94 244 LEU A CA 1
ATOM 2012 C C . LEU A 1 244 ? 10.795 -1.503 -2.960 1.00 95.94 244 LEU A C 1
ATOM 2014 O O . LEU A 1 244 ? 9.579 -1.363 -3.032 1.00 95.94 244 LEU A O 1
ATOM 2018 N N . GLU A 1 245 ? 11.388 -2.68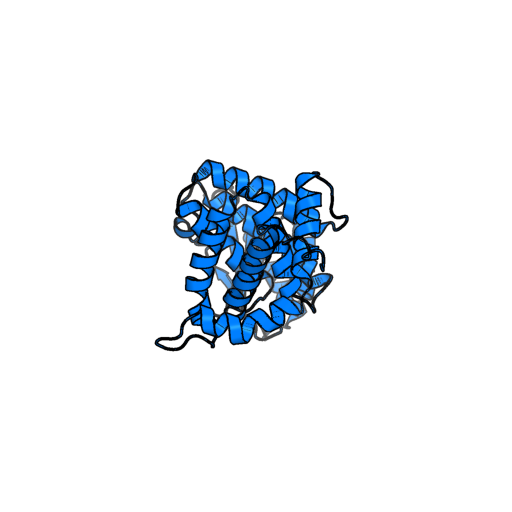1 -3.170 1.00 95.81 245 GLU A N 1
ATOM 2019 C CA . GLU A 1 245 ? 10.669 -3.939 -3.428 1.00 95.81 245 GLU A CA 1
ATOM 2020 C C . GLU A 1 245 ? 9.648 -4.231 -2.319 1.00 95.81 245 GLU A C 1
ATOM 2022 O O . GLU A 1 245 ? 8.484 -4.528 -2.584 1.00 95.81 245 GLU A O 1
ATOM 2027 N N . SER A 1 246 ? 10.047 -4.079 -1.054 1.00 97.19 246 SER A N 1
ATOM 2028 C CA . SER A 1 246 ? 9.130 -4.267 0.073 1.00 97.19 246 SER A CA 1
ATOM 2029 C C . SER A 1 246 ? 8.004 -3.227 0.085 1.00 97.19 246 SER A C 1
ATOM 2031 O O . SER A 1 246 ? 6.865 -3.570 0.388 1.00 97.19 246 SER A O 1
ATOM 2033 N N . LEU A 1 247 ? 8.277 -1.970 -0.272 1.00 98.25 247 LEU A N 1
ATOM 2034 C CA . LEU A 1 247 ? 7.257 -0.921 -0.365 1.00 98.25 247 LEU A CA 1
ATOM 2035 C C . LEU A 1 247 ? 6.266 -1.172 -1.519 1.00 98.25 247 LEU A C 1
ATOM 2037 O O . LEU A 1 247 ? 5.063 -0.970 -1.327 1.00 98.25 247 LEU A O 1
ATOM 2041 N N . ILE A 1 248 ? 6.742 -1.665 -2.668 1.00 97.94 248 ILE A N 1
ATOM 2042 C CA . ILE A 1 248 ? 5.914 -2.102 -3.807 1.00 97.94 248 ILE A CA 1
ATOM 2043 C C . ILE A 1 248 ? 4.983 -3.234 -3.360 1.00 97.94 248 ILE A C 1
ATOM 2045 O O . ILE A 1 248 ? 3.760 -3.101 -3.467 1.00 97.94 248 ILE A O 1
ATOM 2049 N N . HIS A 1 249 ? 5.539 -4.286 -2.752 1.00 97.75 249 HIS A N 1
ATOM 2050 C CA . HIS A 1 249 ? 4.769 -5.423 -2.245 1.00 97.75 249 HIS A CA 1
ATOM 2051 C C . HIS A 1 249 ? 3.712 -4.990 -1.227 1.00 97.75 249 HIS A C 1
ATOM 2053 O O . HIS A 1 249 ? 2.542 -5.360 -1.305 1.00 97.75 249 HIS A O 1
ATOM 2059 N N . MET A 1 250 ? 4.094 -4.140 -0.276 1.00 98.31 250 MET A N 1
ATOM 2060 C CA . MET A 1 250 ? 3.166 -3.666 0.743 1.00 98.31 250 MET A CA 1
ATOM 2061 C C . MET A 1 250 ? 2.070 -2.750 0.168 1.00 98.31 250 MET A C 1
ATOM 2063 O O . MET A 1 250 ? 0.998 -2.637 0.764 1.00 98.31 250 MET A O 1
ATOM 2067 N N . THR A 1 251 ? 2.295 -2.104 -0.977 1.00 98.44 251 THR A N 1
ATOM 2068 C CA . THR A 1 251 ? 1.251 -1.364 -1.710 1.00 98.44 251 THR A CA 1
ATOM 2069 C C . THR A 1 251 ? 0.293 -2.327 -2.410 1.00 98.44 251 THR A C 1
ATOM 2071 O O . THR A 1 251 ? -0.920 -2.185 -2.258 1.00 98.44 251 THR A O 1
ATOM 2074 N N . ASN A 1 252 ? 0.819 -3.363 -3.073 1.00 97.94 252 ASN A N 1
ATOM 2075 C CA . ASN A 1 252 ? 0.028 -4.450 -3.665 1.00 97.94 252 ASN A CA 1
ATOM 2076 C C . ASN A 1 252 ? -0.871 -5.128 -2.620 1.00 97.94 252 ASN A C 1
ATOM 2078 O O . ASN A 1 252 ? -2.078 -5.258 -2.827 1.00 97.94 252 ASN A O 1
ATOM 2082 N N . ASN A 1 253 ? -0.316 -5.447 -1.447 1.00 97.62 253 ASN A N 1
ATOM 2083 C CA . ASN A 1 253 ? -1.064 -6.009 -0.324 1.00 97.62 253 ASN A CA 1
ATOM 2084 C C . ASN A 1 253 ? -2.258 -5.131 0.089 1.00 97.62 253 ASN A C 1
ATOM 2086 O O . ASN A 1 253 ? -3.351 -5.644 0.325 1.00 97.62 253 ASN A O 1
ATOM 2090 N N . ARG A 1 254 ? -2.076 -3.807 0.160 1.00 97.62 254 ARG A N 1
ATOM 2091 C CA . ARG A 1 254 ? -3.144 -2.870 0.552 1.00 97.62 254 ARG A CA 1
ATOM 2092 C C . ARG A 1 254 ? -4.249 -2.798 -0.488 1.00 97.62 254 ARG A C 1
ATOM 2094 O O . ARG A 1 254 ? -5.419 -2.873 -0.120 1.00 97.62 254 ARG A O 1
ATOM 2101 N N . LEU A 1 255 ? -3.880 -2.752 -1.765 1.00 96.69 255 LEU A N 1
ATOM 2102 C CA . LEU A 1 255 ? -4.815 -2.795 -2.891 1.00 96.69 255 LEU A CA 1
ATOM 2103 C C . LEU A 1 255 ? -5.548 -4.136 -3.028 1.00 96.69 255 LEU A C 1
ATOM 2105 O O . LEU A 1 255 ? -6.555 -4.196 -3.714 1.00 96.69 255 LEU A O 1
ATOM 2109 N N . GLY A 1 256 ? -5.070 -5.205 -2.385 1.00 95.31 256 GLY A N 1
ATOM 2110 C CA . GLY A 1 256 ? -5.663 -6.536 -2.524 1.00 95.31 256 GLY A CA 1
ATOM 2111 C C . GLY A 1 256 ? -5.183 -7.308 -3.756 1.00 95.31 256 GLY A C 1
ATOM 2112 O O . GLY A 1 256 ? -5.742 -8.369 -4.050 1.00 95.31 256 GLY A O 1
ATOM 2113 N N . VAL A 1 257 ? -4.128 -6.822 -4.426 1.00 95.62 257 VAL A N 1
ATOM 2114 C CA . VAL A 1 257 ? -3.407 -7.552 -5.480 1.00 95.62 257 VAL A CA 1
ATOM 2115 C C . VAL A 1 257 ? -2.930 -8.886 -4.911 1.00 95.62 257 VAL A C 1
ATOM 2117 O O . VAL A 1 257 ? -2.403 -8.948 -3.797 1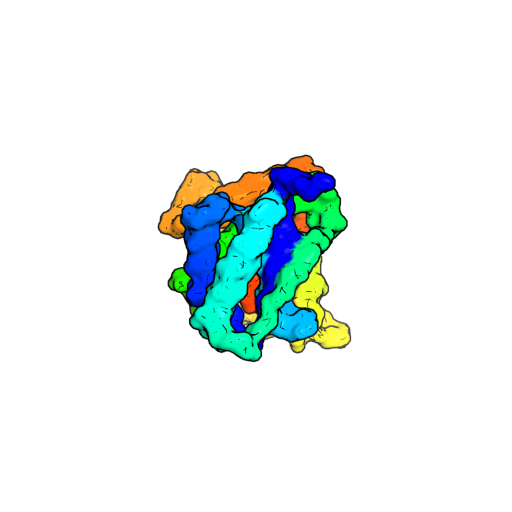.00 95.62 257 VAL A O 1
ATOM 2120 N N . LYS A 1 258 ? -3.141 -9.972 -5.656 1.00 92.75 258 LYS A N 1
ATOM 2121 C CA . LYS A 1 258 ? -2.740 -11.307 -5.211 1.00 92.75 258 LYS A CA 1
ATOM 2122 C C . LYS A 1 258 ? -1.249 -11.510 -5.446 1.00 92.75 258 LYS A C 1
ATOM 2124 O O . LYS A 1 258 ? -0.707 -11.044 -6.442 1.00 92.75 258 LYS A O 1
ATOM 2129 N N . ASN A 1 259 ? -0.604 -12.294 -4.580 1.00 90.75 259 ASN A N 1
ATOM 2130 C CA . ASN A 1 259 ? 0.825 -12.605 -4.708 1.00 90.75 259 ASN A CA 1
ATOM 2131 C C . ASN A 1 259 ? 1.183 -13.189 -6.089 1.00 90.75 259 ASN A C 1
ATOM 2133 O O . ASN A 1 259 ? 2.280 -12.950 -6.587 1.00 90.75 259 ASN A O 1
ATOM 2137 N N . TYR A 1 260 ? 0.266 -13.937 -6.716 1.00 90.31 260 TYR A N 1
ATOM 2138 C CA . TYR A 1 260 ? 0.504 -14.527 -8.032 1.00 90.31 260 TYR A CA 1
ATOM 2139 C C . TYR A 1 260 ? 0.499 -13.503 -9.184 1.00 90.31 260 TYR A C 1
ATOM 2141 O O . TYR A 1 260 ? 1.118 -13.757 -10.216 1.00 90.31 260 TYR A O 1
ATOM 2149 N N . ASP A 1 261 ? -0.129 -12.337 -8.997 1.00 93.00 261 ASP A N 1
ATOM 2150 C CA . ASP A 1 261 ? -0.182 -11.248 -9.984 1.00 93.00 261 ASP A CA 1
ATOM 2151 C C . ASP A 1 261 ? 1.048 -10.329 -9.913 1.00 93.00 261 ASP A C 1
ATOM 2153 O O . ASP A 1 261 ? 1.297 -9.530 -10.815 1.00 93.00 261 ASP A O 1
ATOM 2157 N N . GLU A 1 262 ? 1.852 -10.419 -8.852 1.00 95.25 262 GLU A N 1
ATOM 2158 C CA . GLU A 1 262 ? 2.955 -9.479 -8.631 1.00 95.25 262 GLU A CA 1
ATOM 2159 C C . GLU A 1 262 ? 4.076 -9.619 -9.666 1.00 95.25 262 GLU A C 1
ATOM 2161 O O . GLU A 1 262 ? 4.615 -8.615 -10.136 1.00 95.25 262 GLU A O 1
ATOM 2166 N N . ALA A 1 263 ? 4.385 -10.852 -10.083 1.00 92.94 263 ALA A N 1
ATOM 2167 C CA . ALA A 1 263 ? 5.342 -11.101 -11.160 1.00 92.94 263 ALA A CA 1
ATOM 2168 C C . ALA A 1 263 ? 4.843 -10.554 -12.508 1.00 92.94 263 ALA A C 1
ATOM 2170 O O . ALA A 1 263 ? 5.637 -10.041 -13.298 1.00 92.94 263 ALA A O 1
ATOM 2171 N N . PHE A 1 264 ? 3.530 -10.618 -12.749 1.00 92.62 264 PHE A N 1
ATOM 2172 C CA . PHE A 1 264 ? 2.903 -10.051 -13.939 1.00 92.62 264 PHE A CA 1
ATOM 2173 C C . PHE A 1 264 ? 2.978 -8.518 -13.938 1.00 92.62 264 PHE A C 1
ATOM 2175 O O . PHE A 1 264 ? 3.463 -7.935 -14.906 1.00 92.62 264 PHE A O 1
ATOM 2182 N N . LEU A 1 265 ? 2.598 -7.856 -12.840 1.00 93.94 265 LEU A N 1
ATOM 2183 C CA . LEU A 1 265 ? 2.706 -6.395 -12.714 1.00 93.94 265 LEU A CA 1
ATOM 2184 C C . LEU A 1 265 ? 4.147 -5.909 -12.904 1.00 93.94 265 LEU A C 1
ATOM 2186 O O . LEU A 1 265 ? 4.390 -4.949 -13.635 1.00 93.94 265 LEU A O 1
ATOM 2190 N N . ALA A 1 266 ? 5.109 -6.590 -12.283 1.00 93.50 266 ALA A N 1
ATOM 2191 C CA . ALA A 1 266 ? 6.527 -6.280 -12.427 1.00 93.50 266 ALA A CA 1
ATOM 2192 C C . ALA A 1 266 ? 7.018 -6.441 -13.869 1.00 93.50 266 ALA A C 1
ATOM 2194 O O . ALA A 1 266 ? 7.773 -5.603 -14.365 1.00 93.50 266 ALA A O 1
ATOM 2195 N N . TYR A 1 267 ? 6.549 -7.482 -14.560 1.00 92.44 267 TYR A N 1
ATOM 2196 C CA . TYR A 1 267 ? 6.823 -7.672 -15.977 1.00 92.44 267 TYR A CA 1
ATOM 2197 C C . TYR A 1 267 ? 6.261 -6.526 -16.828 1.00 92.44 267 TYR A C 1
ATOM 2199 O O . TYR A 1 267 ? 7.003 -5.961 -17.631 1.00 92.44 267 TYR A O 1
ATOM 2207 N N . LEU A 1 268 ? 4.997 -6.131 -16.624 1.00 92.25 268 LEU A N 1
ATOM 2208 C CA . LEU A 1 268 ? 4.387 -5.010 -17.350 1.00 92.25 268 LEU A CA 1
ATOM 2209 C C . LEU A 1 268 ? 5.165 -3.706 -17.137 1.00 92.25 268 LEU A C 1
ATOM 2211 O O . LEU A 1 268 ? 5.465 -3.007 -18.106 1.00 92.25 268 LEU A O 1
ATOM 2215 N N . LEU A 1 269 ? 5.526 -3.395 -15.888 1.00 91.56 269 LEU A N 1
ATOM 2216 C CA . LEU A 1 269 ? 6.313 -2.209 -15.530 1.00 91.56 269 LEU A CA 1
ATOM 2217 C C . LEU A 1 269 ? 7.651 -2.206 -16.271 1.00 91.56 269 LEU A C 1
ATOM 2219 O O . LEU A 1 269 ? 7.952 -1.267 -17.009 1.00 91.56 269 LEU A O 1
ATOM 2223 N N . LYS A 1 270 ? 8.414 -3.295 -16.144 1.00 90.62 270 LYS A N 1
ATOM 2224 C CA . LYS A 1 270 ? 9.725 -3.441 -16.779 1.00 90.62 270 LYS A CA 1
ATOM 2225 C C . LYS A 1 270 ? 9.640 -3.329 -18.304 1.00 90.62 270 LYS A C 1
ATOM 2227 O O . LYS A 1 270 ? 10.360 -2.529 -18.897 1.00 90.62 270 LYS A O 1
ATOM 2232 N N . ARG A 1 271 ? 8.729 -4.077 -18.935 1.00 90.81 271 ARG A N 1
ATOM 2233 C CA . ARG A 1 271 ? 8.541 -4.090 -20.395 1.00 90.81 271 ARG A CA 1
ATOM 2234 C C . ARG A 1 271 ? 8.109 -2.720 -20.929 1.00 90.81 271 ARG A C 1
ATOM 2236 O O . ARG A 1 271 ? 8.495 -2.326 -22.024 1.00 90.81 271 ARG A O 1
ATOM 2243 N N . THR A 1 272 ? 7.322 -1.961 -20.165 1.00 90.88 272 THR A N 1
ATOM 2244 C CA . THR A 1 272 ? 6.921 -0.590 -20.540 1.00 90.88 272 THR A CA 1
ATOM 2245 C C . THR A 1 272 ? 8.107 0.358 -20.560 1.00 90.88 272 THR A C 1
ATOM 2247 O O . THR A 1 272 ? 8.254 1.135 -21.500 1.00 90.88 272 THR A O 1
ATOM 2250 N N . ILE A 1 273 ? 8.962 0.273 -19.544 1.00 86.56 273 ILE A N 1
ATOM 2251 C CA . ILE A 1 273 ? 10.139 1.132 -19.401 1.00 86.56 273 ILE A CA 1
ATOM 2252 C C . ILE A 1 273 ? 11.187 0.799 -20.469 1.00 86.56 273 ILE A C 1
ATOM 2254 O O . ILE A 1 273 ? 11.782 1.711 -21.043 1.00 86.56 273 ILE A O 1
ATOM 2258 N N . GLU A 1 274 ? 11.360 -0.485 -20.791 1.00 87.62 274 GLU A N 1
ATOM 2259 C CA . GLU A 1 274 ? 12.178 -0.961 -21.916 1.00 87.62 274 GLU A CA 1
ATOM 2260 C C . GLU A 1 274 ? 11.747 -0.346 -23.245 1.00 87.62 274 GLU A C 1
ATOM 2262 O O . GLU A 1 274 ? 12.556 0.249 -23.961 1.00 87.62 274 GLU A O 1
ATOM 2267 N N . ASP A 1 275 ? 10.460 -0.462 -23.562 1.00 86.31 275 ASP A N 1
ATOM 2268 C CA . ASP A 1 275 ? 9.929 0.038 -24.823 1.00 86.31 275 ASP A CA 1
ATOM 2269 C C . ASP A 1 275 ? 9.954 1.569 -24.887 1.00 86.31 275 ASP A C 1
ATOM 2271 O O . ASP A 1 275 ? 10.199 2.117 -25.954 1.00 86.31 275 ASP A O 1
ATOM 2275 N N . ALA A 1 276 ? 9.762 2.265 -23.762 1.00 82.81 276 ALA A N 1
ATOM 2276 C CA . ALA A 1 276 ? 9.886 3.722 -23.695 1.00 82.81 276 ALA A CA 1
ATOM 2277 C C . ALA A 1 276 ? 11.342 4.212 -23.814 1.00 82.81 276 ALA A C 1
ATOM 2279 O O . ALA A 1 276 ? 11.580 5.334 -24.253 1.00 82.81 276 ALA A O 1
ATOM 2280 N N . SER A 1 277 ? 12.318 3.383 -23.425 1.00 74.31 277 SER A N 1
ATOM 2281 C CA . SER A 1 277 ? 13.752 3.702 -23.512 1.00 74.31 277 SER A CA 1
ATOM 2282 C C . SER A 1 277 ? 14.362 3.356 -24.875 1.00 74.31 277 SER A C 1
ATOM 2284 O O . SER A 1 277 ? 15.492 3.751 -25.163 1.00 74.31 277 SER A O 1
ATOM 2286 N N . THR A 1 278 ? 13.643 2.606 -25.712 1.00 67.81 278 THR A N 1
ATOM 2287 C CA . THR A 1 278 ? 14.087 2.235 -27.057 1.00 67.81 278 THR A CA 1
ATOM 2288 C C . THR A 1 278 ? 13.605 3.310 -28.037 1.00 67.81 278 THR A C 1
ATOM 2290 O O . THR A 1 278 ? 12.398 3.534 -28.113 1.00 67.81 278 THR A O 1
ATOM 2293 N N . PRO A 1 279 ? 14.490 3.997 -28.789 1.00 52.06 279 PRO A N 1
ATOM 2294 C CA . PRO A 1 279 ? 14.043 4.953 -29.795 1.00 52.06 279 PRO A CA 1
ATOM 2295 C C . PRO A 1 279 ? 13.129 4.239 -30.794 1.00 52.06 279 PRO A C 1
ATOM 2297 O O . PRO A 1 279 ? 13.493 3.168 -31.287 1.00 52.06 279 PRO A O 1
ATOM 2300 N N . GLU A 1 280 ? 11.963 4.817 -31.100 1.00 51.34 280 GLU A N 1
ATOM 2301 C CA . GLU A 1 280 ? 11.144 4.340 -32.215 1.00 51.34 280 GLU A CA 1
ATOM 2302 C C . GLU A 1 280 ? 12.039 4.291 -33.456 1.00 51.34 280 GLU A C 1
ATOM 2304 O O . GLU A 1 280 ? 12.567 5.313 -33.898 1.00 51.34 280 GLU A O 1
ATOM 2309 N N . SER A 1 281 ? 12.267 3.095 -34.004 1.00 42.31 281 SER A N 1
ATOM 2310 C CA . SER A 1 281 ? 12.885 2.978 -35.316 1.00 42.31 281 SER A CA 1
ATOM 2311 C C . SER A 1 281 ? 11.998 3.753 -36.282 1.00 42.31 281 SER A C 1
ATOM 2313 O O . SER A 1 281 ? 10.835 3.372 -36.453 1.00 42.31 281 SER A O 1
ATOM 2315 N N . GLU A 1 282 ? 12.522 4.833 -36.875 1.00 34.06 282 GLU A N 1
ATOM 2316 C CA . GLU A 1 282 ? 11.831 5.566 -37.936 1.00 34.06 282 GLU A CA 1
ATOM 2317 C C . GLU A 1 282 ? 11.214 4.544 -38.900 1.00 34.06 282 GLU A C 1
ATOM 2319 O O . GLU A 1 282 ? 11.917 3.610 -39.315 1.00 34.06 282 GLU A O 1
ATOM 2324 N N . PRO A 1 283 ? 9.920 4.661 -39.253 1.00 42.16 283 PRO A N 1
ATOM 2325 C CA . PRO A 1 283 ? 9.346 3.774 -40.244 1.00 42.16 283 PRO A CA 1
ATOM 2326 C C . PRO A 1 283 ? 10.199 3.911 -41.498 1.00 42.16 283 PRO A C 1
ATOM 2328 O O . PRO A 1 283 ? 10.308 5.005 -42.057 1.00 42.16 283 PRO A O 1
ATOM 2331 N N . ALA A 1 284 ? 10.846 2.807 -41.887 1.00 40.88 284 ALA A N 1
ATOM 2332 C CA . ALA A 1 284 ? 11.693 2.749 -43.063 1.00 40.88 284 ALA A CA 1
ATOM 2333 C C . ALA A 1 284 ? 10.937 3.419 -44.208 1.00 40.88 284 ALA A C 1
ATOM 2335 O O . ALA A 1 284 ? 9.875 2.937 -44.619 1.00 40.88 284 ALA A O 1
ATOM 2336 N N . LYS A 1 285 ? 11.447 4.569 -44.670 1.00 40.25 285 LYS A N 1
ATOM 2337 C CA . LYS A 1 285 ? 10.938 5.218 -45.875 1.00 40.25 285 LYS A CA 1
ATOM 2338 C C . LYS A 1 285 ? 10.960 4.142 -46.953 1.00 40.25 285 LYS A C 1
ATOM 2340 O O . LYS A 1 285 ? 12.031 3.656 -47.314 1.00 40.25 285 LYS A O 1
ATOM 2345 N N . LYS A 1 286 ? 9.770 3.696 -47.366 1.00 40.31 286 LYS A N 1
ATOM 2346 C CA . LYS A 1 286 ? 9.635 2.744 -48.468 1.00 40.31 286 LYS A CA 1
ATOM 2347 C C . LYS A 1 286 ? 10.365 3.332 -49.686 1.00 40.31 286 LYS A C 1
ATOM 2349 O O . LYS A 1 286 ? 10.291 4.551 -49.858 1.00 40.31 286 LYS A O 1
ATOM 2354 N N . PRO A 1 287 ? 11.086 2.488 -50.444 1.00 55.66 287 PRO A N 1
ATOM 2355 C CA . PRO A 1 287 ? 11.905 2.923 -51.572 1.00 55.66 287 PRO A CA 1
ATOM 2356 C C . PRO A 1 287 ? 11.089 3.656 -52.638 1.00 55.66 287 PRO A C 1
ATOM 2358 O O . PRO A 1 287 ? 9.889 3.326 -52.795 1.00 55.66 287 PRO A O 1
#